Protein 6F9S (pdb70)

B-factor: mean 71.47, std 22.28, range [30.73, 148.23]

Secondary structure (DSSP, 8-state):
-EE-SSEEEEEEE--GGGHHHHHHHHHHHS--SEEEEE-SSHHHHHHHHHHHHHTT---EEE-SSS-HHHHHHHHHHHHHTSSSEEEE-S--SSPP--TTEEEEEESS--SSHHHHHHHH-EESS-PPPEEEEEEE-GGGHHHHHHHHHHTT---EEPPSS--GGG-/-------SS---HHHHHHHHHHHHHHHH--HHHHHHHHHHHH-

Structure (mmCIF, N/CA/C/O backbone):
data_6F9S
#
_entry.id   6F9S
#
_cell.length_a   92.148
_cell.length_b   92.148
_cell.length_c   149.896
_cell.angle_alpha   90.00
_cell.angle_beta   90.00
_cell.angle_gamma   120.00
#
_symmetry.space_group_name_H-M   'P 61 2 2'
#
loop_
_entity.id
_entity.type
_entity.pdbx_description
1 polymer 'Probable ATP-dependent RNA helicase DDX6'
2 polymer 'Cytokinesis, Apoptosis, RNA-associated'
3 non-polymer 'SULFATE ION'
4 water water
#
loop_
_atom_site.group_PDB
_atom_site.id
_atom_site.type_symbol
_atom_site.label_atom_id
_atom_site.label_alt_id
_atom_site.label_comp_id
_atom_site.label_asym_id
_atom_site.label_entity_id
_atom_site.label_seq_id
_atom_site.pdbx_PDB_ins_code
_atom_site.Cartn_x
_atom_site.Cartn_y
_atom_site.Cartn_z
_atom_site.occupancy
_atom_site.B_iso_or_equiv
_atom_site.auth_seq_id
_atom_site.auth_comp_id
_atom_site.auth_asym_id
_atom_site.auth_atom_id
_atom_site.pdbx_PDB_model_num
ATOM 1 N N . GLU A 1 6 ? -39.305 15.815 26.277 1.00 110.37 303 GLU A N 1
ATOM 2 C CA . GLU A 1 6 ? -38.980 16.539 25.053 1.00 93.87 303 GLU A CA 1
ATOM 3 C C . GLU A 1 6 ? -37.610 16.137 24.512 1.00 103.01 303 GLU A C 1
ATOM 4 O O . GLU A 1 6 ? -37.135 15.031 24.768 1.00 101.02 303 GLU A O 1
ATOM 10 N N . LEU A 1 7 ? -36.978 17.043 23.769 1.00 105.68 304 LEU A N 1
ATOM 11 C CA . LEU A 1 7 ? -35.726 16.763 23.083 1.00 82.41 304 LEU A CA 1
ATOM 12 C C . LEU A 1 7 ? -34.617 17.678 23.586 1.00 77.44 304 LEU A C 1
ATOM 13 O O . LEU A 1 7 ? -34.859 18.828 23.964 1.00 89.79 304 LEU A O 1
ATOM 18 N N . THR A 1 8 ? -33.392 17.150 23.589 1.00 78.31 305 THR A N 1
ATOM 19 C CA . THR A 1 8 ? -32.201 17.912 23.940 1.00 83.07 305 THR A CA 1
ATOM 20 C C . THR A 1 8 ? -31.088 17.585 22.953 1.00 73.75 305 THR A C 1
ATOM 21 O O . THR A 1 8 ? -31.168 16.621 22.188 1.00 76.00 305 THR A O 1
ATOM 25 N N . LEU A 1 9 ? -30.032 18.395 22.991 1.00 67.94 306 LEU A N 1
ATOM 26 C CA . LEU A 1 9 ? -28.863 18.231 22.133 1.00 60.01 306 LEU A CA 1
ATOM 27 C C . LEU A 1 9 ? -27.622 17.869 22.947 1.00 71.08 306 LEU A C 1
ATOM 28 O O . LEU A 1 9 ? -26.528 18.379 22.698 1.00 64.95 306 LEU A O 1
ATOM 33 N N . LYS A 1 10 ? -27.778 16.969 23.923 1.00 71.07 307 LYS A N 1
ATOM 34 C CA . LYS A 1 10 ? -26.731 16.695 24.904 1.00 68.87 307 LYS A CA 1
ATOM 35 C C . LYS A 1 10 ? -25.458 16.131 24.278 1.00 71.76 307 LYS A C 1
ATOM 36 O O . LYS A 1 10 ? -24.410 16.783 24.309 1.00 78.86 307 LYS A O 1
ATOM 42 N N . GLY A 1 11 ? -25.524 14.926 23.721 1.00 59.81 308 GLY A N 1
ATOM 43 C CA . GLY A 1 11 ? -24.323 14.330 23.170 1.00 72.09 308 GLY A CA 1
ATOM 44 C C . GLY A 1 11 ? -23.972 14.731 21.756 1.00 68.86 308 GLY A C 1
ATOM 45 O O . GLY A 1 11 ? -22.978 14.238 21.215 1.00 59.89 308 GLY A O 1
ATOM 46 N N . VAL A 1 12 ? -24.743 15.622 21.142 1.00 69.03 309 VAL A N 1
ATOM 47 C CA . VAL A 1 12 ? -24.596 15.935 19.724 1.00 58.38 309 VAL A CA 1
ATOM 48 C C . VAL A 1 12 ? -23.624 17.099 19.569 1.00 55.74 309 VAL A C 1
ATOM 49 O O . VAL A 1 12 ? -23.926 18.231 19.957 1.00 61.96 309 VAL A O 1
ATOM 53 N N . THR A 1 13 ? -22.464 16.826 18.980 1.00 53.58 310 THR A N 1
ATOM 54 C CA . THR A 1 13 ? -21.540 17.882 18.591 1.00 53.50 310 THR A CA 1
ATOM 55 C C . THR A 1 13 ? -21.933 18.418 17.219 1.00 52.18 310 THR A C 1
ATOM 56 O O . THR A 1 13 ? -22.057 17.652 16.258 1.00 55.40 310 THR A O 1
ATOM 60 N N . GLN A 1 14 ? -22.123 19.732 17.125 1.00 55.11 311 GLN A N 1
ATOM 61 C CA . GLN A 1 14 ? -22.704 20.358 15.945 1.00 53.87 311 GLN A CA 1
ATOM 62 C C . GLN A 1 14 ? -21.676 21.240 15.252 1.00 54.21 311 GLN A C 1
ATOM 63 O O . GLN A 1 14 ? -21.004 22.048 15.901 1.00 63.80 311 GLN A O 1
ATOM 69 N N . TYR A 1 15 ? -21.565 21.086 13.934 1.00 54.64 312 TYR A N 1
ATOM 70 C CA . TYR A 1 15 ? -20.672 21.889 13.113 1.00 54.18 312 TYR A CA 1
ATOM 71 C C . TYR A 1 15 ? -21.441 22.446 11.923 1.00 53.48 312 TYR A C 1
ATOM 72 O O . TYR A 1 15 ? -22.546 22.000 11.601 1.00 49.56 312 TYR A O 1
ATOM 81 N N . TYR A 1 16 ? -20.844 23.437 11.265 1.00 49.19 313 TYR A N 1
ATOM 82 C CA . TYR A 1 16 ? -21.410 24.004 10.050 1.00 51.27 313 TYR A CA 1
ATOM 83 C C . TYR A 1 16 ? -20.300 24.216 9.031 1.00 53.71 313 TYR A C 1
ATOM 84 O O . TYR A 1 16 ? -19.167 24.546 9.394 1.00 55.28 313 TYR A O 1
ATOM 93 N N . ALA A 1 17 ? -20.635 24.024 7.758 1.00 51.27 314 ALA A N 1
ATOM 94 C CA . ALA A 1 17 ? -19.721 24.261 6.649 1.00 51.90 314 ALA A CA 1
ATOM 95 C C . ALA A 1 17 ? -20.375 25.227 5.673 1.00 51.86 314 ALA A C 1
ATOM 96 O O . ALA A 1 17 ? -21.489 24.977 5.201 1.00 51.49 314 ALA A O 1
ATOM 98 N N . TYR A 1 18 ? -19.688 26.328 5.379 1.00 56.69 315 TYR A N 1
ATOM 99 C CA . TYR A 1 18 ? -20.216 27.325 4.457 1.00 52.96 315 TYR A CA 1
ATOM 100 C C . TYR A 1 18 ? -20.030 26.838 3.025 1.00 56.01 315 TYR A C 1
ATOM 101 O O . TYR A 1 18 ? -18.902 26.582 2.590 1.00 52.36 315 TYR A O 1
ATOM 110 N N . VAL A 1 19 ? -21.141 26.704 2.297 1.00 48.34 316 VAL A N 1
ATOM 111 C CA . VAL A 1 19 ? -21.139 26.149 0.951 1.00 48.75 316 VAL A CA 1
ATOM 112 C C . VAL A 1 19 ? -22.068 26.960 0.062 1.00 57.90 316 VAL A C 1
ATOM 113 O O . VAL A 1 19 ? -22.919 27.719 0.531 1.00 55.94 316 VAL A O 1
ATOM 117 N N . THR A 1 20 ? -21.884 26.787 -1.240 1.00 54.33 317 THR A N 1
ATOM 118 C CA . THR A 1 20 ? -22.866 27.158 -2.242 1.00 51.15 317 THR A CA 1
ATOM 119 C C . THR A 1 20 ? -23.599 25.900 -2.694 1.00 51.30 317 THR A C 1
ATOM 120 O O . THR A 1 20 ? -23.179 24.774 -2.414 1.00 57.09 317 THR A O 1
ATOM 124 N N . GLU A 1 21 ? -24.714 26.099 -3.397 1.00 55.59 318 GLU A N 1
ATOM 125 C CA . GLU A 1 21 ? -25.488 24.950 -3.853 1.00 57.96 318 GLU A CA 1
ATOM 126 C C . GLU A 1 21 ? -24.676 24.062 -4.785 1.00 64.90 318 GLU A C 1
ATOM 127 O O . GLU A 1 21 ? -24.859 22.840 -4.790 1.00 66.32 318 GLU A O 1
ATOM 133 N N . ARG A 1 22 ? -23.767 24.650 -5.564 1.00 62.85 319 ARG A N 1
ATOM 134 C CA . ARG A 1 22 ? -22.943 23.852 -6.463 1.00 57.90 319 ARG A CA 1
ATOM 135 C C . ARG A 1 22 ? -21.945 22.999 -5.694 1.00 62.50 319 ARG A C 1
ATOM 136 O O . ARG A 1 22 ? -21.552 21.928 -6.170 1.00 71.17 319 ARG A O 1
ATOM 144 N N . GLN A 1 23 ? -21.539 23.443 -4.507 1.00 54.89 320 GLN A N 1
ATOM 145 C CA . GLN A 1 23 ? -20.518 22.768 -3.719 1.00 57.07 320 GLN A CA 1
ATOM 146 C C . GLN A 1 23 ? -21.081 21.735 -2.754 1.00 51.47 320 GLN A C 1
ATOM 147 O O . GLN A 1 23 ? -20.299 21.065 -2.070 1.00 48.70 320 GLN A O 1
ATOM 153 N N . LYS A 1 24 ? -22.404 21.582 -2.681 1.00 54.44 321 LYS A N 1
ATOM 154 C CA . LYS A 1 24 ? -22.992 20.743 -1.642 1.00 47.83 321 LYS A CA 1
ATOM 155 C C . LYS A 1 24 ? -22.657 19.270 -1.849 1.00 49.88 321 LYS A C 1
ATOM 156 O O . LYS A 1 24 ? -22.331 18.561 -0.890 1.00 44.76 321 LYS A O 1
ATOM 162 N N . VAL A 1 25 ? -22.744 18.782 -3.089 1.00 56.34 322 VAL A N 1
ATOM 163 C CA . VAL A 1 25 ? -22.434 17.376 -3.347 1.00 43.09 322 VAL A CA 1
ATOM 164 C C . VAL A 1 25 ? -20.951 17.111 -3.115 1.00 48.69 322 VAL A C 1
ATOM 165 O O . VAL A 1 25 ? -20.563 16.065 -2.580 1.00 45.83 322 VAL A O 1
ATOM 169 N N . HIS A 1 26 ? -20.107 18.060 -3.520 1.00 52.53 323 HIS A N 1
ATOM 170 C CA . HIS A 1 26 ? -18.672 17.957 -3.273 1.00 45.76 323 HIS A CA 1
ATOM 171 C C . HIS A 1 26 ? -18.381 17.900 -1.779 1.00 55.77 323 HIS A C 1
ATOM 172 O O . HIS A 1 26 ? -17.587 17.068 -1.312 1.00 48.94 323 HIS A O 1
ATOM 179 N N . CYS A 1 27 ? -19.027 18.776 -1.008 1.00 53.70 324 CYS A N 1
ATOM 180 C CA . CYS A 1 27 ? -18.831 18.792 0.436 1.00 54.15 324 CYS A CA 1
ATOM 181 C C . CYS A 1 27 ? -19.303 17.490 1.068 1.00 54.43 324 CYS A C 1
ATOM 182 O O . CYS A 1 27 ? -18.653 16.959 1.974 1.00 46.81 324 CYS A O 1
ATOM 185 N N . LEU A 1 28 ? -20.435 16.960 0.599 1.00 52.38 325 LEU A N 1
ATOM 186 C CA . LEU A 1 28 ? -20.954 15.718 1.158 1.00 45.55 325 LEU A CA 1
ATOM 187 C C . LEU A 1 28 ? -20.027 14.548 0.857 1.00 49.85 325 LEU A C 1
ATOM 188 O O . LEU A 1 28 ? -19.807 13.688 1.718 1.00 56.35 325 LEU A O 1
ATOM 193 N N . ASN A 1 29 ? -19.477 14.493 -0.358 1.00 51.04 326 ASN A N 1
ATOM 194 C CA . ASN A 1 29 ? -18.530 13.429 -0.674 1.00 48.21 326 ASN A CA 1
ATOM 195 C C . ASN A 1 29 ? -17.263 13.559 0.162 1.00 50.64 326 ASN A C 1
ATOM 196 O O . ASN A 1 29 ? -16.707 12.551 0.617 1.00 53.07 326 ASN A O 1
ATOM 201 N N . THR A 1 30 ? -16.791 14.792 0.378 1.00 54.79 327 THR A N 1
ATOM 202 C CA . THR A 1 30 ? -15.622 14.986 1.231 1.00 53.40 327 THR A CA 1
ATOM 203 C C . THR A 1 30 ? -15.908 14.535 2.658 1.00 55.43 327 THR A C 1
ATOM 204 O O . THR A 1 30 ? -15.048 13.931 3.310 1.00 60.27 327 THR A O 1
ATOM 208 N N . LEU A 1 31 ? -17.112 14.820 3.156 1.00 53.51 328 LEU A N 1
ATOM 209 C CA . LEU A 1 31 ? -17.500 14.353 4.483 1.00 48.72 328 LEU A CA 1
ATOM 210 C C . LEU A 1 31 ? -17.510 12.832 4.541 1.00 49.93 328 LEU A C 1
ATOM 211 O O . LEU A 1 31 ? -16.980 12.230 5.481 1.00 52.67 328 LEU A O 1
ATOM 216 N N . PHE A 1 32 ? -18.116 12.194 3.537 1.00 50.79 329 PHE A N 1
ATOM 217 C CA . PHE A 1 32 ? -18.150 10.735 3.486 1.00 49.72 329 PHE A CA 1
ATOM 218 C C . PHE A 1 32 ? -16.750 10.144 3.500 1.00 51.22 329 PHE A C 1
ATOM 219 O O . PHE A 1 32 ? -16.490 9.152 4.191 1.00 54.13 329 PHE A O 1
ATOM 227 N N . SER A 1 33 ? -15.832 10.740 2.740 1.00 54.54 330 SER A N 1
ATOM 228 C CA . SER A 1 33 ? -14.480 10.198 2.669 1.00 59.35 330 SER A CA 1
ATOM 229 C C . SER A 1 33 ? -13.727 10.403 3.980 1.00 64.77 330 SER A C 1
ATOM 230 O O . SER A 1 33 ? -13.106 9.468 4.498 1.00 72.86 330 SER A O 1
ATOM 233 N N . ARG A 1 34 ? -13.775 11.619 4.538 1.00 72.49 331 ARG A N 1
ATOM 234 C CA . ARG A 1 34 ? -12.939 11.945 5.693 1.00 69.54 331 ARG A CA 1
ATOM 235 C C . ARG A 1 34 ? -13.528 11.432 7.004 1.00 74.07 331 ARG A C 1
ATOM 236 O O . ARG A 1 34 ? -12.784 10.981 7.882 1.00 77.43 331 ARG A O 1
ATOM 244 N N . LEU A 1 35 ? -14.845 11.519 7.168 1.00 69.01 332 LEU A N 1
ATOM 245 C CA . LEU A 1 35 ? -15.489 11.155 8.424 1.00 60.96 332 LEU A CA 1
ATOM 246 C C . LEU A 1 35 ? -15.551 9.645 8.600 1.00 52.75 332 LEU A C 1
ATOM 247 O O . LEU A 1 35 ? -15.586 8.883 7.631 1.00 71.72 332 LEU A O 1
ATOM 252 N N . GLN A 1 36 ? -15.585 9.219 9.861 1.00 51.07 333 GLN A N 1
ATOM 253 C CA . GLN A 1 36 ? -15.780 7.813 10.214 1.00 51.58 333 GLN A CA 1
ATOM 254 C C . GLN A 1 36 ? -17.252 7.629 10.565 1.00 51.83 333 GLN A C 1
ATOM 255 O O . GLN A 1 36 ? -17.651 7.725 11.726 1.00 59.88 333 GLN A O 1
ATOM 261 N N . ILE A 1 37 ? -18.062 7.353 9.545 1.00 54.26 334 ILE A N 1
ATOM 262 C CA . ILE A 1 37 ? -19.510 7.228 9.685 1.00 52.99 334 ILE A CA 1
ATOM 263 C C . ILE A 1 37 ? -19.876 5.759 9.823 1.00 61.30 334 ILE A C 1
ATOM 264 O O . ILE A 1 37 ? -19.514 4.936 8.971 1.00 62.43 334 ILE A O 1
ATOM 269 N N . ASN A 1 38 ? -20.600 5.426 10.892 1.00 60.40 335 ASN A N 1
ATOM 270 C CA . ASN A 1 38 ? -21.244 4.116 10.979 1.00 60.70 335 ASN A CA 1
ATOM 271 C C . ASN A 1 38 ? -22.507 4.115 10.117 1.00 58.36 335 ASN A C 1
ATOM 272 O O . ASN A 1 38 ? -22.563 3.470 9.067 1.00 66.89 335 ASN A O 1
ATOM 277 N N . GLN A 1 39 ? -23.523 4.853 10.554 1.00 59.79 336 GLN A N 1
ATOM 278 C CA . GLN A 1 39 ? -24.691 5.148 9.741 1.00 53.23 336 GLN A CA 1
ATOM 279 C C . GLN A 1 39 ? -24.941 6.649 9.762 1.00 50.23 336 GLN A C 1
ATOM 280 O O . GLN A 1 39 ? -24.508 7.358 10.673 1.00 55.87 336 GLN A O 1
ATOM 286 N N . SER A 1 40 ? -25.652 7.131 8.746 1.00 46.23 337 SER A N 1
ATOM 287 C CA . SER A 1 40 ? -25.893 8.558 8.612 1.00 50.62 337 SER A CA 1
ATOM 288 C C . SER A 1 40 ? -27.292 8.814 8.078 1.00 44.06 337 SER A C 1
ATOM 289 O O . SER A 1 40 ? -27.806 8.051 7.255 1.00 46.60 337 SER A O 1
ATOM 292 N N . ILE A 1 41 ? -27.898 9.899 8.552 1.00 41.43 338 ILE A N 1
ATOM 293 C CA . ILE A 1 41 ? -29.181 10.382 8.061 1.00 48.58 338 ILE A CA 1
ATOM 294 C C . ILE A 1 41 ? -28.974 11.790 7.522 1.00 46.73 338 ILE A C 1
ATOM 295 O O . ILE A 1 41 ? -28.475 12.668 8.236 1.00 44.52 338 ILE A O 1
ATOM 300 N N . ILE A 1 42 ? -29.353 11.998 6.265 1.00 41.28 339 ILE A N 1
ATOM 301 C CA . ILE A 1 42 ? -29.168 13.265 5.568 1.00 40.83 339 ILE A CA 1
ATOM 302 C C . ILE A 1 42 ? -30.543 13.851 5.272 1.00 53.48 339 ILE A C 1
ATOM 303 O O . ILE A 1 42 ? -31.367 13.218 4.597 1.00 52.13 339 ILE A O 1
ATOM 308 N N . PHE A 1 43 ? -30.783 15.061 5.768 1.00 49.84 340 PHE A N 1
ATOM 309 C CA . PHE A 1 43 ? -32.058 15.745 5.600 1.00 50.29 340 PHE A CA 1
ATOM 310 C C . PHE A 1 43 ? -32.001 16.723 4.435 1.00 51.76 340 PHE A C 1
ATOM 311 O O . PHE A 1 43 ? -31.014 17.444 4.259 1.00 40.65 340 PHE A O 1
ATOM 319 N N . CYS A 1 44 ? -33.073 16.741 3.645 1.00 45.61 341 CYS A N 1
ATOM 320 C CA . CYS A 1 44 ? -33.270 17.697 2.566 1.00 49.05 341 CYS A CA 1
ATOM 321 C C . CYS A 1 44 ? -34.615 18.383 2.756 1.00 59.10 341 CYS A C 1
ATOM 322 O O . CYS A 1 44 ? -35.465 17.933 3.529 1.00 72.03 341 CYS A O 1
ATOM 325 N N . ASN A 1 45 ? -34.814 19.480 2.027 1.00 60.04 342 ASN A N 1
ATOM 326 C CA . ASN A 1 45 ? -36.003 20.304 2.187 1.00 59.59 342 ASN A CA 1
ATOM 327 C C . ASN A 1 45 ? -37.128 19.947 1.222 1.00 62.97 342 ASN A C 1
ATOM 328 O O . ASN A 1 45 ? -38.187 20.580 1.273 1.00 66.65 342 ASN A O 1
ATOM 333 N N . SER A 1 46 ? -36.938 18.950 0.360 1.00 65.09 343 SER A N 1
ATOM 334 C CA . SER A 1 46 ? -38.001 18.511 -0.534 1.00 64.14 343 SER A CA 1
ATOM 335 C C . SER A 1 46 ? -37.756 17.066 -0.944 1.00 62.28 343 SER A C 1
ATOM 336 O O . SER A 1 46 ? -36.638 16.553 -0.854 1.00 67.31 343 SER A O 1
ATOM 339 N N . SER A 1 47 ? -38.828 16.415 -1.402 1.00 69.55 344 SER A N 1
ATOM 340 C CA . SER A 1 47 ? -38.726 15.034 -1.863 1.00 70.42 344 SER A CA 1
ATOM 341 C C . SER A 1 47 ? -37.936 14.937 -3.163 1.00 62.17 344 SER A C 1
ATOM 342 O O 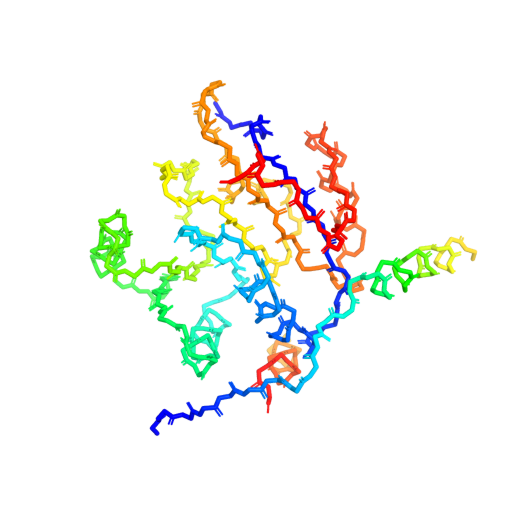. SER A 1 47 ? -37.139 14.006 -3.345 1.00 63.65 344 SER A O 1
ATOM 345 N N . GLN A 1 48 ? -38.161 15.879 -4.083 1.00 62.05 345 GLN A N 1
ATOM 346 C CA . GLN A 1 48 ? -37.383 15.939 -5.317 1.00 67.75 345 GLN A CA 1
ATOM 347 C C . GLN A 1 48 ? -35.890 15.943 -5.017 1.00 62.57 345 GLN A C 1
ATOM 348 O O . GLN A 1 48 ? -35.124 15.142 -5.571 1.00 66.91 345 GLN A O 1
ATOM 354 N N . ARG A 1 49 ? -35.461 16.840 -4.127 1.00 55.70 346 ARG A N 1
ATOM 355 C CA . ARG A 1 49 ? -34.050 16.907 -3.776 1.00 56.97 346 ARG A CA 1
ATOM 356 C C . ARG A 1 49 ? -33.591 15.651 -3.054 1.00 55.62 346 ARG A C 1
ATOM 357 O O . ARG A 1 49 ? -32.436 15.248 -3.206 1.00 57.26 346 ARG A O 1
ATOM 36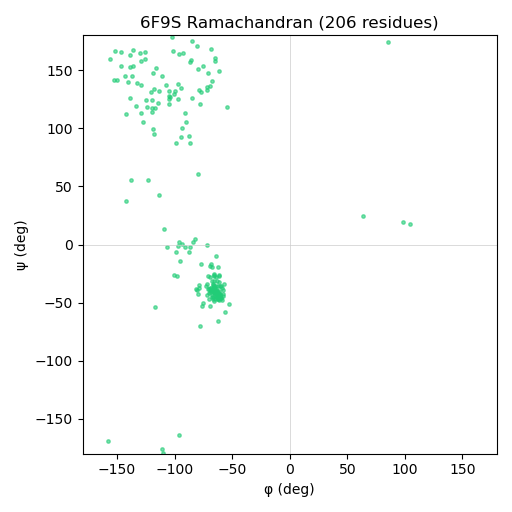5 N N . VAL A 1 50 ? -34.476 15.008 -2.291 1.00 51.80 347 VAL A N 1
ATOM 366 C CA . VAL A 1 50 ? -34.111 13.753 -1.635 1.00 54.00 347 VAL A CA 1
ATOM 367 C C . VAL A 1 50 ? -33.764 12.693 -2.673 1.00 58.96 347 VAL A C 1
ATOM 368 O O . VAL A 1 50 ? -32.730 12.019 -2.578 1.00 58.50 347 VAL A O 1
ATOM 372 N N . GLU A 1 51 ? -34.613 12.541 -3.693 1.00 58.91 348 GLU A N 1
ATOM 373 C CA . GLU A 1 51 ? -34.345 11.543 -4.726 1.00 51.93 348 GLU A CA 1
ATOM 374 C C . GLU A 1 51 ? -33.097 11.891 -5.533 1.00 58.76 348 GLU A C 1
ATOM 375 O O . GLU A 1 51 ? -32.278 11.009 -5.837 1.00 52.95 348 GLU A O 1
ATOM 381 N N . LEU A 1 52 ? -32.926 13.171 -5.880 1.00 52.92 349 LEU A N 1
ATOM 382 C CA . LEU A 1 52 ? -31.744 13.573 -6.640 1.00 54.37 349 LEU A CA 1
ATOM 383 C C . LEU A 1 52 ? -30.467 13.349 -5.837 1.00 52.56 349 LEU A C 1
ATOM 384 O O . LEU A 1 52 ? -29.437 12.929 -6.385 1.00 51.60 349 LEU A O 1
ATOM 389 N N . LEU A 1 53 ? -30.517 13.606 -4.529 1.00 58.74 350 LEU A N 1
ATOM 390 C CA . LEU A 1 53 ? -29.345 13.394 -3.690 1.00 52.10 350 LEU A CA 1
ATOM 391 C C . LEU A 1 53 ? -29.067 11.911 -3.496 1.00 51.59 350 LEU A C 1
ATOM 392 O O . LEU A 1 53 ? -27.907 11.504 -3.389 1.00 50.72 350 LEU A O 1
ATOM 397 N N . ALA A 1 54 ? -30.115 11.085 -3.440 1.00 43.19 351 ALA A N 1
ATOM 398 C CA . ALA A 1 54 ? -29.894 9.643 -3.399 1.00 44.43 351 ALA A CA 1
ATOM 399 C C . ALA A 1 54 ? -29.176 9.170 -4.656 1.00 51.28 351 ALA A C 1
ATOM 400 O O . ALA A 1 54 ? -28.234 8.366 -4.584 1.00 48.74 351 ALA A O 1
ATOM 402 N N . LYS A 1 55 ? -29.604 9.671 -5.819 1.00 50.19 352 LYS A N 1
ATOM 403 C CA . LYS A 1 55 ? -28.908 9.353 -7.063 1.00 45.94 352 LYS A CA 1
ATOM 404 C C . LYS A 1 55 ? -27.446 9.787 -7.002 1.00 49.41 352 LYS A C 1
ATOM 405 O O . LYS A 1 55 ? -26.545 9.016 -7.352 1.00 52.28 352 LYS A O 1
ATOM 411 N N . LYS A 1 56 ? -27.193 11.023 -6.562 1.00 49.72 353 LYS A N 1
ATOM 412 C CA . LYS A 1 56 ? -25.818 11.517 -6.488 1.00 47.54 353 LYS A CA 1
ATOM 413 C C . LYS A 1 56 ? -24.969 10.678 -5.537 1.00 48.73 353 LYS A C 1
ATOM 414 O O . LYS A 1 56 ? -23.808 10.373 -5.833 1.00 50.59 353 LYS A O 1
ATOM 420 N N . ILE A 1 57 ? -25.532 10.304 -4.387 1.00 52.62 354 ILE A N 1
ATOM 421 C CA . ILE A 1 57 ? -24.802 9.500 -3.412 1.00 49.12 354 ILE A CA 1
ATOM 422 C C . ILE A 1 57 ? -24.443 8.144 -4.005 1.00 47.00 354 ILE A C 1
ATOM 423 O O . ILE A 1 57 ? -23.317 7.656 -3.847 1.00 48.57 354 ILE A O 1
ATOM 428 N N . SER A 1 58 ? -25.394 7.517 -4.706 1.00 53.04 355 SER A N 1
ATOM 429 C CA . SER A 1 58 ? -25.104 6.224 -5.318 1.00 53.09 355 SER A CA 1
ATOM 430 C C . SER A 1 58 ? -24.068 6.359 -6.428 1.00 42.73 355 SER A C 1
ATOM 431 O O . SER A 1 58 ? -23.242 5.460 -6.627 1.00 49.68 355 SER A O 1
ATOM 434 N N . GLN A 1 59 ? -24.092 7.475 -7.161 1.00 39.75 356 GLN A N 1
ATOM 435 C CA . GLN A 1 59 ? -23.090 7.691 -8.201 1.00 48.90 356 GLN A CA 1
ATOM 436 C C . GLN A 1 59 ? -21.691 7.778 -7.607 1.00 45.90 356 GLN A C 1
ATOM 437 O O . GLN A 1 59 ? -20.744 7.186 -8.138 1.00 51.72 356 GLN A O 1
ATOM 443 N N . LEU A 1 60 ? -21.547 8.501 -6.494 1.00 47.56 357 LEU A N 1
ATOM 444 C CA . LEU A 1 60 ? -20.255 8.665 -5.839 1.00 43.98 357 LEU A CA 1
ATOM 445 C C . LEU A 1 60 ? -19.684 7.358 -5.306 1.00 44.30 357 LEU A C 1
ATOM 446 O O . LEU A 1 60 ? -18.521 7.341 -4.889 1.00 54.95 357 LEU A O 1
ATOM 451 N N . GLY A 1 61 ? -20.462 6.282 -5.298 1.00 44.70 358 GLY A N 1
ATOM 452 C CA . GLY A 1 61 ? -19.998 4.996 -4.824 1.00 40.73 358 GLY A CA 1
ATOM 453 C C . GLY A 1 61 ? -20.507 4.582 -3.464 1.00 44.55 358 GLY A C 1
ATOM 454 O O . GLY A 1 61 ? -19.913 3.687 -2.850 1.00 55.77 358 GLY A O 1
ATOM 455 N N . TYR A 1 62 ? -21.573 5.205 -2.971 1.00 46.11 359 TYR A N 1
ATOM 456 C CA . TYR A 1 62 ? -22.120 4.928 -1.653 1.00 47.12 359 TYR A CA 1
ATOM 457 C C . TYR A 1 62 ? -23.562 4.474 -1.804 1.00 49.81 359 TYR A C 1
ATOM 458 O O . TYR A 1 62 ? -24.346 5.120 -2.505 1.00 54.45 359 TYR A O 1
ATOM 467 N N . SER A 1 63 ? -23.908 3.371 -1.149 1.00 49.66 360 SER A N 1
ATOM 468 C CA . SER A 1 63 ? -25.290 2.922 -1.127 1.00 48.54 360 SER A CA 1
ATOM 469 C C . SER A 1 63 ? -26.166 3.930 -0.390 1.00 53.81 360 SER A C 1
ATOM 470 O O . SER A 1 63 ? -25.691 4.750 0.402 1.00 49.70 360 SER A O 1
ATOM 473 N N . CYS A 1 64 ? -27.471 3.852 -0.643 1.00 63.45 361 CYS A N 1
ATOM 474 C CA . CYS A 1 64 ? -28.365 4.902 -0.187 1.00 57.93 361 CYS A CA 1
ATOM 475 C C . CYS A 1 64 ? -29.765 4.352 0.045 1.00 55.91 361 CYS A C 1
ATOM 476 O O . CYS A 1 64 ? -30.247 3.495 -0.700 1.00 59.26 361 CYS A O 1
ATOM 479 N N . PHE A 1 65 ? -30.399 4.843 1.105 1.00 52.35 362 PHE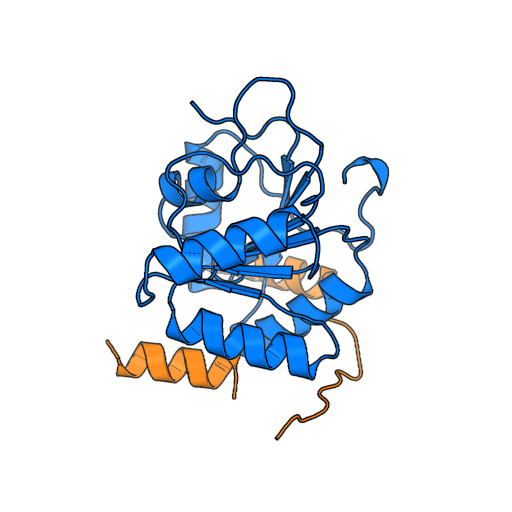 A N 1
ATOM 480 C CA . PHE A 1 65 ? -31.827 4.700 1.334 1.00 56.99 362 PHE A CA 1
ATOM 481 C C . PHE A 1 65 ? -32.449 6.088 1.306 1.00 59.78 362 PHE A C 1
ATOM 482 O O . PHE A 1 65 ? -31.789 7.079 1.634 1.00 64.30 362 PHE A O 1
ATOM 490 N N . TYR A 1 66 ? -33.719 6.167 0.917 1.00 58.18 363 TYR A N 1
ATOM 491 C CA . TYR A 1 66 ? -34.390 7.458 0.935 1.00 52.88 363 TYR A CA 1
ATOM 492 C C . TYR A 1 66 ? -35.880 7.278 1.188 1.00 59.42 363 TYR A C 1
ATOM 493 O O . TYR A 1 66 ? -36.502 6.330 0.700 1.00 68.22 363 TYR A O 1
ATOM 502 N N . ILE A 1 67 ? -36.440 8.199 1.976 1.00 61.12 364 ILE A N 1
ATOM 503 C CA . ILE A 1 67 ? -37.873 8.260 2.240 1.00 59.75 364 ILE A CA 1
ATOM 504 C C . ILE A 1 67 ? -38.300 9.720 2.217 1.00 63.38 364 ILE A C 1
ATOM 505 O O . ILE A 1 67 ? -37.508 10.625 2.498 1.00 68.00 364 ILE A O 1
ATOM 510 N N . HIS A 1 68 ? -39.562 9.949 1.873 1.00 62.21 365 HIS A N 1
ATOM 511 C CA . HIS A 1 68 ? -40.124 11.292 1.893 1.00 60.49 365 HIS A CA 1
ATOM 512 C C . HIS A 1 68 ? -41.640 11.176 2.003 1.00 70.55 365 HIS A C 1
ATOM 513 O O . HIS A 1 68 ? -42.181 10.097 2.262 1.00 74.40 365 HIS A O 1
ATOM 520 N N . ALA A 1 69 ? -42.328 12.302 1.805 1.00 73.36 366 ALA A N 1
ATOM 521 C CA . ALA A 1 69 ? -43.760 12.361 2.070 1.00 71.28 366 ALA A CA 1
ATOM 522 C C . ALA A 1 69 ? -44.580 11.740 0.945 1.00 78.63 366 ALA A C 1
ATOM 523 O O . ALA A 1 69 ? -45.621 11.127 1.202 1.00 86.36 366 ALA A O 1
ATOM 525 N N . LYS A 1 70 ? -44.135 11.890 -0.304 1.00 74.96 367 LYS A N 1
ATOM 526 C CA . LYS A 1 70 ? -44.854 11.346 -1.456 1.00 79.07 367 LYS A CA 1
ATOM 527 C C . LYS A 1 70 ? -44.578 9.846 -1.600 1.00 85.93 367 LYS A C 1
ATOM 528 O O . LYS A 1 70 ? -44.046 9.364 -2.599 1.00 84.66 367 LYS A O 1
ATOM 534 N N . MET A 1 71 ? -44.961 9.106 -0.561 1.00 75.60 368 MET A N 1
ATOM 535 C CA . MET A 1 71 ? -44.709 7.676 -0.487 1.00 76.55 368 MET A CA 1
ATOM 536 C C . MET A 1 71 ? -45.847 6.994 0.252 1.00 87.05 368 MET A C 1
ATOM 537 O O . MET A 1 71 ? -46.513 7.601 1.096 1.00 98.43 368 MET A O 1
ATOM 542 N N . ARG A 1 72 ? -46.053 5.720 -0.063 1.00 84.19 369 ARG A N 1
ATOM 543 C CA . ARG A 1 72 ? -46.983 4.914 0.711 1.00 93.79 369 ARG A CA 1
ATOM 544 C C . ARG A 1 72 ? -46.375 4.625 2.077 1.00 91.46 369 ARG A C 1
ATOM 545 O O . ARG A 1 72 ? -45.205 4.241 2.176 1.00 99.71 369 ARG A O 1
ATOM 553 N N . GLN A 1 73 ? -47.168 4.822 3.134 1.00 96.71 370 GLN A N 1
ATOM 554 C CA . GLN A 1 73 ? -46.632 4.751 4.492 1.00 96.42 370 GLN A CA 1
ATOM 555 C C . GLN A 1 73 ? -46.059 3.373 4.808 1.00 94.66 370 GLN A C 1
ATOM 556 O O . GLN A 1 73 ? -45.155 3.256 5.643 1.00 85.69 370 GLN A O 1
ATOM 562 N N . GLU A 1 74 ? -46.560 2.325 4.150 1.00 97.43 371 GLU A N 1
ATOM 563 C CA . GLU A 1 74 ? -46.033 0.981 4.378 1.00 98.21 371 GLU A CA 1
ATOM 564 C C . GLU A 1 74 ? -44.644 0.821 3.770 1.00 89.66 371 GLU A C 1
ATOM 565 O O . GLU A 1 74 ? -43.745 0.244 4.398 1.00 90.18 371 GLU A O 1
ATOM 571 N N . HIS A 1 75 ? -44.454 1.315 2.545 1.00 89.78 372 HIS A N 1
ATOM 572 C CA . HIS A 1 75 ? -43.122 1.334 1.951 1.00 75.04 372 HIS A CA 1
ATOM 573 C C . HIS A 1 75 ? -42.154 2.121 2.824 1.00 73.74 372 HIS A C 1
ATOM 574 O O . HIS A 1 75 ? -41.025 1.684 3.076 1.00 74.00 372 HIS A O 1
ATOM 581 N N . ARG A 1 76 ? -42.593 3.285 3.304 1.00 79.40 373 ARG A N 1
ATOM 582 C CA . ARG A 1 76 ? -41.755 4.122 4.155 1.00 71.76 373 ARG A CA 1
ATOM 583 C C . ARG A 1 76 ? -41.373 3.393 5.439 1.00 69.94 373 ARG A C 1
ATOM 584 O O . ARG A 1 76 ? -40.205 3.399 5.849 1.00 66.07 373 ARG A O 1
ATOM 592 N N . ASN A 1 77 ? -42.350 2.751 6.085 1.00 73.80 374 ASN A N 1
ATOM 593 C CA . ASN A 1 77 ? -42.080 2.050 7.336 1.00 72.15 374 ASN A CA 1
ATOM 594 C C . ASN A 1 77 ? -41.139 0.872 7.126 1.00 65.86 374 ASN A C 1
ATOM 595 O O . ASN A 1 77 ? -40.239 0.636 7.941 1.00 61.80 374 ASN A O 1
ATOM 600 N N . ARG A 1 78 ? -41.329 0.114 6.044 1.00 71.91 375 ARG A N 1
ATOM 601 C CA . ARG A 1 78 ? -40.453 -1.030 5.815 1.00 72.50 375 ARG A CA 1
ATOM 602 C C . ARG A 1 78 ? -39.041 -0.580 5.461 1.00 64.23 375 ARG A C 1
ATOM 603 O O . ARG A 1 78 ? -38.062 -1.205 5.887 1.00 61.20 375 ARG A O 1
ATOM 611 N N . VAL A 1 79 ? -38.910 0.506 4.695 1.00 66.55 376 VAL A N 1
ATOM 612 C CA . VAL A 1 79 ? -37.584 1.035 4.391 1.00 61.04 376 VAL A CA 1
ATOM 613 C C . VAL A 1 79 ? -36.901 1.519 5.666 1.00 60.14 376 VAL A C 1
ATOM 614 O O . VAL A 1 79 ? -35.702 1.294 5.867 1.00 59.31 376 VAL A O 1
ATOM 618 N N . PHE A 1 80 ? -37.657 2.171 6.553 1.00 61.96 377 PHE A N 1
ATOM 619 C CA . PHE A 1 80 ? -37.078 2.622 7.815 1.00 61.76 377 PHE A CA 1
ATOM 620 C C . PHE A 1 80 ? -36.654 1.440 8.680 1.00 69.54 377 PHE A C 1
ATOM 621 O O . PHE A 1 80 ? -35.596 1.481 9.320 1.00 68.25 377 PHE A O 1
ATOM 629 N N . HIS A 1 81 ? -37.456 0.370 8.697 1.00 65.87 378 HIS A N 1
ATOM 630 C CA . HIS A 1 81 ? -37.083 -0.834 9.436 1.00 67.16 378 HIS A CA 1
ATOM 631 C C . HIS A 1 81 ? -35.802 -1.444 8.876 1.00 74.70 378 HIS A C 1
ATOM 632 O O . HIS A 1 81 ? -34.908 -1.844 9.632 1.00 66.61 378 HIS A O 1
ATOM 639 N N . ASP A 1 82 ? -35.698 -1.520 7.546 1.00 73.93 379 ASP A N 1
ATOM 640 C CA . ASP A 1 82 ? -34.504 -2.090 6.928 1.00 70.01 379 ASP A CA 1
ATOM 641 C C . ASP A 1 82 ? -33.277 -1.230 7.205 1.00 67.95 379 ASP A C 1
ATOM 642 O O . ASP A 1 82 ? -32.168 -1.753 7.371 1.00 65.18 379 ASP A O 1
ATOM 647 N N . PHE A 1 83 ? -33.455 0.093 7.252 1.00 66.54 380 PHE A N 1
ATOM 648 C CA . PHE A 1 83 ? -32.337 0.976 7.576 1.00 62.61 380 PHE A CA 1
ATOM 649 C C . PHE A 1 83 ? -31.904 0.809 9.026 1.00 55.96 380 PHE A C 1
ATOM 650 O O . PHE A 1 83 ? -30.706 0.848 9.332 1.00 53.42 380 PHE A O 1
ATOM 658 N N . ARG A 1 84 ? -32.866 0.634 9.935 1.00 65.63 381 ARG A N 1
ATOM 659 C CA . ARG A 1 84 ? -32.516 0.404 11.333 1.00 62.79 381 ARG A CA 1
ATOM 660 C C . ARG A 1 84 ? -31.786 -0.922 11.502 1.00 65.54 381 ARG A C 1
ATOM 661 O O . ARG A 1 84 ? -30.844 -1.024 12.297 1.00 67.70 381 ARG A O 1
ATOM 669 N N . ASN A 1 85 ? -32.197 -1.950 10.753 1.00 58.97 382 ASN A N 1
ATOM 670 C CA . ASN A 1 85 ? -31.480 -3.220 10.797 1.00 58.13 382 ASN A CA 1
ATOM 671 C C . ASN A 1 85 ? -30.097 -3.127 10.162 1.00 64.31 382 ASN A C 1
ATOM 672 O O . ASN A 1 85 ? -29.255 -3.996 10.412 1.00 76.25 382 ASN A O 1
ATOM 677 N N . GLY A 1 86 ? -29.845 -2.109 9.349 1.00 67.08 383 GLY A N 1
ATOM 678 C CA . GLY A 1 86 ? -28.514 -1.842 8.850 1.00 52.76 383 GLY A CA 1
ATOM 679 C C . GLY A 1 86 ? -28.192 -2.351 7.464 1.00 57.24 383 GLY A C 1
ATOM 680 O O . GLY A 1 86 ? -27.006 -2.461 7.132 1.00 57.46 383 GLY A O 1
ATOM 681 N N . LEU A 1 87 ? -29.197 -2.654 6.640 1.00 56.07 384 LEU A N 1
ATOM 682 C CA . LEU A 1 87 ? -28.920 -3.150 5.296 1.00 56.97 384 LEU A CA 1
ATOM 683 C C . LEU A 1 87 ? -28.208 -2.119 4.435 1.00 62.25 384 LEU A C 1
ATOM 684 O O . LEU A 1 87 ? -27.475 -2.494 3.513 1.00 62.71 384 LEU A O 1
ATOM 689 N N . CYS A 1 88 ? -28.418 -0.833 4.705 1.00 67.94 385 CYS A N 1
ATOM 690 C CA . CYS A 1 88 ? -27.683 0.241 4.058 1.00 63.74 385 CYS A CA 1
ATOM 691 C C . CYS A 1 88 ? -27.291 1.256 5.122 1.00 65.68 385 CYS A C 1
ATOM 692 O O . CYS A 1 88 ? -27.949 1.383 6.157 1.00 68.56 385 CYS A O 1
ATOM 695 N N . ARG A 1 89 ? -2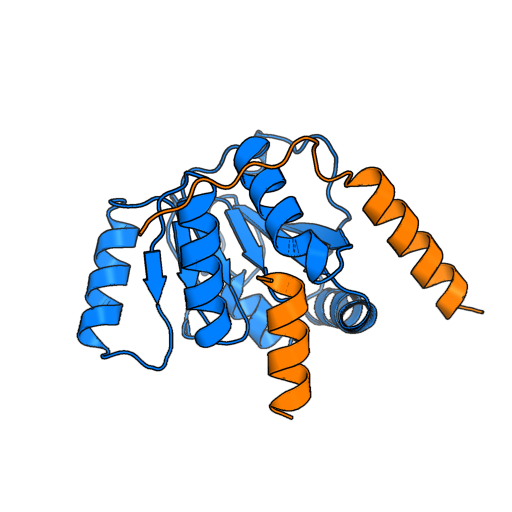6.208 1.986 4.858 1.00 62.12 386 ARG A N 1
ATOM 696 C CA . ARG A 1 89 ? -25.586 2.825 5.874 1.00 56.04 386 ARG A CA 1
ATOM 697 C C . ARG A 1 89 ? -25.970 4.297 5.788 1.00 53.49 386 ARG A C 1
ATOM 698 O O . ARG A 1 89 ? -25.592 5.067 6.676 1.00 52.34 386 ARG A O 1
ATOM 706 N N . ASN A 1 90 ? -26.707 4.709 4.762 1.00 53.25 387 ASN A N 1
ATOM 707 C CA . ASN A 1 90 ? -27.099 6.102 4.605 1.00 47.76 387 ASN A CA 1
ATOM 708 C C . ASN A 1 90 ? -28.583 6.186 4.285 1.00 49.42 387 ASN A C 1
ATOM 709 O O . ASN A 1 90 ? -29.104 5.390 3.498 1.00 51.24 387 ASN A O 1
ATOM 714 N N . LEU A 1 91 ? -29.258 7.159 4.895 1.00 49.99 388 LEU A N 1
ATOM 715 C CA . LEU A 1 91 ? -30.691 7.360 4.708 1.00 48.58 388 LEU A CA 1
ATOM 716 C C . LEU A 1 91 ? -30.964 8.834 4.454 1.00 50.45 388 LEU A C 1
ATOM 717 O O . LEU A 1 91 ? -30.692 9.673 5.316 1.00 53.99 388 LEU A O 1
ATOM 722 N N . VAL A 1 92 ? -31.520 9.143 3.285 1.00 44.62 389 VAL A N 1
ATOM 723 C CA . VAL A 1 92 ? -31.881 10.506 2.908 1.00 46.73 389 VAL A CA 1
ATOM 724 C C . VAL A 1 92 ? -33.378 10.683 3.115 1.00 53.71 389 VAL A C 1
ATOM 725 O O . VAL A 1 92 ? -34.177 9.872 2.634 1.00 50.18 389 VAL A O 1
ATOM 729 N N . CYS A 1 93 ? -33.770 11.743 3.815 1.00 56.02 390 CYS A N 1
ATOM 730 C CA . CYS A 1 93 ? -35.175 11.898 4.160 1.00 54.14 390 CYS A CA 1
ATOM 731 C C . CYS A 1 93 ? -35.535 13.367 4.310 1.00 60.52 390 CYS A C 1
ATOM 732 O O . CYS A 1 93 ? -34.671 14.241 4.407 1.00 56.93 390 CYS A O 1
ATOM 735 N N . THR A 1 94 ? -36.841 13.616 4.342 1.00 55.10 391 THR A N 1
ATOM 736 C CA . THR A 1 94 ? -37.419 14.914 4.636 1.00 52.51 391 THR A CA 1
ATOM 737 C C . THR A 1 94 ? -37.799 14.970 6.116 1.00 60.25 391 THR A C 1
ATOM 738 O O . THR A 1 94 ? -37.357 14.150 6.927 1.00 67.54 391 THR A O 1
ATOM 742 N N . ASP A 1 95 ? -38.638 15.939 6.478 1.00 59.53 392 ASP A N 1
ATOM 743 C CA . ASP A 1 95 ? -39.026 16.152 7.873 1.00 59.65 392 ASP A CA 1
ATOM 744 C C . ASP A 1 95 ? -40.327 15.409 8.146 1.00 72.01 392 ASP A C 1
ATOM 745 O O . ASP A 1 95 ? -41.423 15.933 7.944 1.00 87.37 392 ASP A O 1
ATOM 750 N N . LEU A 1 96 ? -40.203 14.172 8.622 1.00 70.08 393 LEU A N 1
ATOM 751 C CA . LEU A 1 96 ? -41.358 13.358 8.989 1.00 75.72 393 LEU A CA 1
ATOM 752 C C . LEU A 1 96 ? -41.053 12.533 10.231 1.00 82.95 393 LEU A C 1
ATOM 753 O O . LEU A 1 96 ? -41.489 11.384 10.361 1.00 86.55 393 LEU A O 1
ATOM 758 N N . PHE A 1 97 ? -40.304 13.116 11.165 1.00 99.46 394 PHE A N 1
ATOM 759 C CA . PHE A 1 97 ? -39.970 12.483 12.439 1.00 95.34 394 PHE A CA 1
ATOM 760 C C . PHE A 1 97 ? -40.553 13.335 13.560 1.00 101.34 394 PHE A C 1
ATOM 761 O O . PHE A 1 97 ? -39.932 14.311 13.992 1.00 93.98 394 PHE A O 1
ATOM 769 N N . THR A 1 98 ? -41.748 12.966 14.028 1.00 112.42 395 THR A N 1
ATOM 770 C CA . THR A 1 98 ? -42.348 13.678 15.153 1.00 117.84 395 THR A CA 1
ATOM 771 C C . THR A 1 98 ? -41.510 13.511 16.413 1.00 106.59 395 THR A C 1
ATOM 772 O O . THR A 1 98 ? -41.310 14.470 17.169 1.00 92.91 395 THR A O 1
ATOM 776 N N . ARG A 1 99 ? -41.011 12.305 16.653 1.00 111.21 396 ARG A N 1
ATOM 777 C CA . ARG A 1 99 ? -40.145 12.023 17.785 1.00 111.86 396 ARG A CA 1
ATOM 778 C C . ARG A 1 99 ? -38.685 12.083 17.356 1.00 106.63 396 ARG A C 1
ATOM 779 O O . ARG A 1 99 ? -38.357 12.054 16.167 1.00 100.86 396 ARG A O 1
ATOM 787 N N . GLY A 1 100 ? -37.807 12.165 18.350 1.00 101.12 397 GLY A N 1
ATOM 788 C CA . GLY A 1 100 ? -36.388 12.197 18.069 1.00 103.51 397 GLY A CA 1
ATOM 789 C C . GLY A 1 100 ? -35.878 10.856 17.584 1.00 100.61 397 GLY A C 1
ATOM 790 O O . GLY A 1 100 ? -36.368 9.794 17.973 1.00 107.90 397 GLY A O 1
ATOM 791 N N . ILE A 1 101 ? -34.873 10.911 16.709 1.00 96.40 398 ILE A N 1
ATOM 792 C CA . ILE A 1 101 ? -34.276 9.697 16.171 1.00 99.72 398 ILE A CA 1
ATOM 793 C C . ILE A 1 101 ? -33.546 8.959 17.284 1.00 107.02 398 ILE A C 1
ATOM 794 O O . ILE A 1 101 ? -32.903 9.571 18.148 1.00 107.25 398 ILE A O 1
ATOM 799 N N . ASP A 1 102 ? -33.647 7.633 17.272 1.00 129.57 399 ASP A N 1
ATOM 800 C CA . ASP A 1 102 ? -33.179 6.808 18.378 1.00 121.25 399 ASP A CA 1
ATOM 801 C C . ASP A 1 102 ? -32.461 5.570 17.848 1.00 122.75 399 ASP A C 1
ATOM 802 O O . ASP A 1 102 ? -32.800 4.432 18.180 1.00 91.59 399 ASP A O 1
ATOM 807 N N . ILE A 1 103 ? -31.444 5.788 17.018 1.00 119.45 400 ILE A N 1
ATOM 808 C CA . ILE A 1 103 ? -30.642 4.715 16.438 1.00 107.60 400 ILE A CA 1
ATOM 809 C C . ILE A 1 103 ? -29.200 4.909 16.883 1.00 75.85 400 ILE A C 1
ATOM 810 O O . ILE A 1 103 ? -28.572 5.922 16.545 1.00 60.20 400 ILE A O 1
ATOM 815 N N . GLN A 1 104 ? -28.669 3.934 17.624 1.00 71.94 401 GLN A N 1
ATOM 816 C CA . GLN A 1 104 ? -27.316 4.051 18.155 1.00 76.65 401 GLN A CA 1
ATOM 817 C C . GLN A 1 104 ? -26.270 4.052 17.047 1.00 65.58 401 GLN A C 1
ATOM 818 O O . GLN A 1 104 ? -25.189 4.628 17.215 1.00 69.11 401 GLN A O 1
ATOM 824 N N . ALA A 1 105 ? -26.577 3.432 15.907 1.00 65.59 402 ALA A N 1
ATOM 825 C CA . ALA A 1 105 ? -25.617 3.338 14.817 1.00 59.95 402 ALA A CA 1
ATOM 826 C C . ALA A 1 105 ? -25.475 4.630 14.028 1.00 65.44 402 ALA A C 1
ATOM 827 O O . ALA A 1 105 ? -24.499 4.785 13.290 1.00 59.44 402 ALA A O 1
ATOM 829 N N . VAL A 1 106 ? -26.424 5.559 14.156 1.00 62.69 403 VAL A N 1
ATOM 830 C CA . VAL A 1 106 ? -26.390 6.807 13.395 1.00 52.44 403 VAL A CA 1
ATOM 831 C C . VAL A 1 106 ? -25.567 7.797 14.220 1.00 51.77 403 VAL A C 1
ATOM 832 O O . VAL A 1 106 ? -26.082 8.496 15.092 1.00 59.06 403 VAL A O 1
ATOM 836 N N . ASN A 1 107 ? -24.270 7.854 13.931 1.00 51.52 404 ASN A N 1
ATOM 837 C CA . ASN A 1 107 ? -23.367 8.757 14.629 1.00 53.09 404 ASN A CA 1
ATOM 838 C C . ASN A 1 107 ? -23.118 10.052 13.870 1.00 53.12 404 ASN A C 1
ATOM 839 O O . ASN A 1 107 ? -22.401 10.916 14.377 1.00 52.54 404 ASN A O 1
ATOM 844 N N . VAL A 1 108 ? -23.693 10.216 12.680 1.00 52.62 405 VAL A N 1
ATOM 845 C CA . VAL A 1 108 ? -23.561 11.448 11.906 1.00 49.36 405 VAL A CA 1
ATOM 846 C C . VAL A 1 108 ? -24.910 11.782 11.285 1.00 51.45 405 VAL A C 1
ATOM 847 O O . VAL A 1 108 ? -25.508 10.947 10.600 1.00 52.82 405 VAL A O 1
ATOM 851 N N . VAL A 1 109 ? -25.389 13.001 11.524 1.00 51.70 406 VAL A N 1
ATOM 852 C CA . VAL A 1 109 ? -26.558 13.552 10.853 1.00 46.08 406 VAL A CA 1
ATOM 853 C C . VAL A 1 109 ? -26.100 14.778 10.078 1.00 50.90 406 VAL A C 1
ATOM 854 O O . VAL A 1 109 ? -25.350 15.608 10.608 1.00 50.78 406 VAL A O 1
ATOM 858 N N . ILE A 1 110 ? -26.535 14.881 8.827 1.00 47.85 407 ILE A N 1
ATOM 859 C CA . ILE A 1 110 ? -2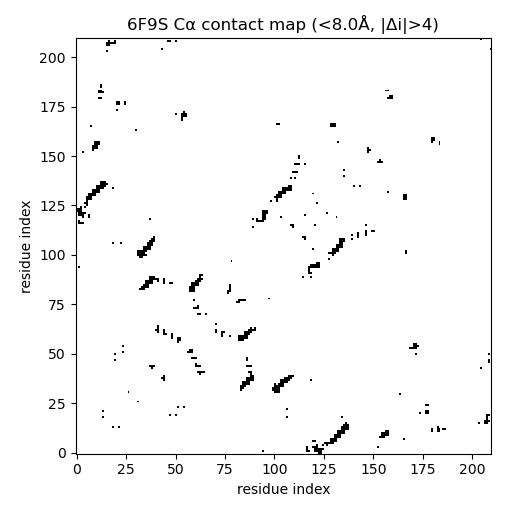6.090 15.931 7.922 1.00 47.59 407 ILE A CA 1
ATOM 860 C C . ILE A 1 110 ? -27.314 16.671 7.411 1.00 45.65 407 ILE A C 1
ATOM 861 O O . ILE A 1 110 ? -28.185 16.079 6.761 1.00 48.60 407 ILE A O 1
ATOM 866 N N . ASN A 1 111 ? -27.382 17.961 7.716 1.00 42.96 408 ASN A N 1
ATOM 867 C CA . ASN A 1 111 ? -28.414 18.836 7.177 1.00 45.42 408 ASN A CA 1
ATOM 868 C C . ASN A 1 111 ? -27.902 19.350 5.839 1.00 52.84 408 ASN A C 1
ATOM 869 O O . ASN A 1 111 ? -27.241 20.389 5.754 1.00 47.88 408 ASN A O 1
ATOM 874 N N . PHE A 1 112 ? -28.178 18.569 4.789 1.00 50.18 409 PHE A N 1
ATOM 875 C CA . PHE A 1 112 ? -27.851 18.983 3.429 1.00 44.00 409 PHE A CA 1
ATOM 876 C C . PHE A 1 112 ? -28.533 20.300 3.090 1.00 47.29 409 PHE A C 1
ATOM 877 O O . PHE A 1 112 ? -27.940 21.170 2.441 1.00 47.99 409 PHE A O 1
ATOM 885 N N . ASP A 1 113 ? -29.776 20.468 3.535 1.00 44.74 410 ASP A N 1
ATOM 886 C CA . ASP A 1 113 ? -30.516 21.720 3.414 1.00 51.21 410 ASP A CA 1
ATOM 887 C C . ASP A 1 113 ? -30.858 22.195 4.820 1.00 54.97 410 ASP A C 1
ATOM 888 O O . ASP A 1 113 ? -31.631 21.541 5.529 1.00 62.30 410 ASP A O 1
ATOM 893 N N . PHE A 1 114 ? -30.284 23.324 5.223 1.00 54.74 411 PHE A N 1
ATOM 894 C CA . PHE A 1 114 ? -30.511 23.828 6.569 1.00 51.09 411 PHE A CA 1
ATOM 895 C C . PHE A 1 114 ? -31.934 24.369 6.696 1.00 57.60 411 PHE A C 1
ATOM 896 O O . PHE A 1 114 ? -32.414 25.074 5.802 1.00 65.44 411 PHE A O 1
ATOM 904 N N . PRO A 1 115 ? -32.636 24.053 7.781 1.00 51.29 412 PRO A N 1
ATOM 905 C CA . PRO A 1 115 ? -34.019 24.512 7.937 1.00 56.26 412 PRO A CA 1
ATOM 906 C C . PRO A 1 115 ? -34.081 25.957 8.420 1.00 63.09 412 PRO A C 1
ATOM 907 O O . PRO A 1 115 ? -33.078 26.568 8.791 1.00 69.99 412 PRO A O 1
ATOM 911 N N . LYS A 1 116 ? -35.300 26.500 8.408 1.00 60.47 413 LYS A N 1
ATOM 912 C CA . LYS A 1 116 ? -35.526 27.876 8.837 1.00 65.97 413 LYS A CA 1
ATOM 913 C C . LYS A 1 116 ? -36.011 27.979 10.275 1.00 64.77 413 LYS A C 1
ATOM 914 O O . LYS A 1 116 ? -35.781 29.006 10.924 1.00 62.31 413 LYS A O 1
ATOM 920 N N . LEU A 1 117 ? -36.678 26.948 10.784 1.00 59.14 414 LEU A N 1
ATOM 921 C CA . LEU A 1 117 ? -37.276 26.970 12.112 1.00 58.63 414 LEU A CA 1
ATOM 922 C C . LEU A 1 117 ? -36.465 26.090 13.051 1.00 58.23 414 LEU A C 1
ATOM 923 O O . LEU A 1 117 ? -36.054 24.987 12.676 1.00 60.56 414 LEU A O 1
ATOM 928 N N . ALA A 1 118 ? -36.241 26.579 14.274 1.00 57.67 415 ALA A N 1
ATOM 929 C CA . ALA A 1 118 ? -35.465 25.812 15.242 1.00 51.38 415 ALA A CA 1
ATOM 930 C C . ALA A 1 118 ? -36.179 24.528 15.647 1.00 53.65 415 ALA A C 1
ATOM 931 O O . ALA A 1 118 ? -35.526 23.554 16.037 1.00 54.78 415 ALA A O 1
ATOM 933 N N . GLU A 1 119 ? -37.511 24.505 15.562 1.00 53.89 416 GLU A N 1
ATOM 934 C CA . GLU A 1 119 ? -38.260 23.290 15.875 1.00 60.42 416 GLU A CA 1
ATOM 935 C C . GLU A 1 119 ? -37.865 22.151 14.938 1.00 63.85 416 GLU A C 1
ATOM 936 O O . GLU A 1 119 ? -37.667 21.009 15.372 1.00 54.69 416 GLU A O 1
ATOM 942 N N . THR A 1 120 ? -37.729 22.457 13.644 1.00 62.61 417 THR A N 1
ATOM 943 C CA . THR A 1 120 ? -37.328 21.455 12.659 1.00 55.77 417 THR A CA 1
ATOM 944 C C . THR A 1 120 ? -35.904 20.979 12.908 1.00 58.10 417 THR A C 1
ATOM 945 O O . THR A 1 120 ? -35.593 19.786 12.773 1.00 58.81 417 THR A O 1
ATOM 949 N N . TYR A 1 121 ? -35.014 21.912 13.250 1.00 49.40 418 TYR A N 1
ATOM 950 C CA . TYR A 1 121 ? -33.639 21.541 13.542 1.00 48.18 418 TYR A CA 1
ATOM 951 C C . TYR A 1 121 ? -33.578 20.625 14.754 1.00 50.20 418 TYR A C 1
ATOM 952 O O . TYR A 1 121 ? -32.825 19.647 14.763 1.00 57.24 418 TYR A O 1
ATOM 961 N N . LEU A 1 122 ? -34.398 20.905 15.771 1.00 53.12 419 LEU A N 1
ATOM 962 C CA . LEU A 1 122 ? -34.431 20.057 16.958 1.00 58.69 419 LEU A CA 1
ATOM 963 C C . LEU A 1 122 ? -34.974 18.671 16.627 1.00 60.71 419 LEU A C 1
ATOM 964 O O . LEU A 1 122 ? -34.419 17.654 17.059 1.00 53.32 419 LEU A O 1
ATOM 969 N N . HIS A 1 123 ? -36.065 18.609 15.855 1.00 56.71 420 HIS A N 1
ATOM 970 C CA . HIS A 1 123 ? -36.642 17.314 15.505 1.00 57.43 420 HIS A CA 1
ATOM 971 C C . HIS A 1 123 ? -35.718 16.484 14.624 1.00 65.28 420 HIS A C 1
ATOM 972 O O . HIS A 1 123 ? -35.819 15.252 14.632 1.00 63.69 420 HIS A O 1
ATOM 979 N N . ARG A 1 124 ? -34.826 17.127 13.866 1.00 62.26 421 ARG A N 1
ATOM 980 C CA . ARG A 1 124 ? -33.822 16.371 13.121 1.00 50.30 421 ARG A CA 1
ATOM 981 C C . ARG A 1 124 ? -32.654 15.942 14.005 1.00 55.73 421 ARG A C 1
ATOM 982 O O . ARG A 1 124 ? -32.184 14.803 13.910 1.00 64.81 421 ARG A O 1
ATOM 990 N N . ILE A 1 125 ? -32.176 16.839 14.865 1.00 55.82 422 ILE A N 1
ATOM 991 C CA . ILE A 1 125 ? -30.925 16.629 15.588 1.00 52.93 422 ILE A CA 1
ATOM 992 C C . ILE A 1 125 ? -31.130 16.149 17.022 1.00 62.91 422 ILE A C 1
ATOM 993 O O . ILE A 1 125 ? -30.249 15.454 17.561 1.00 70.74 422 ILE A O 1
ATOM 998 N N . GLY A 1 126 ? -32.260 16.466 17.647 1.00 65.08 423 GLY A N 1
ATOM 999 C CA . GLY A 1 126 ? -32.427 16.253 19.069 1.00 69.58 423 GLY A CA 1
ATOM 1000 C C . GLY A 1 126 ? -32.493 14.789 19.470 1.00 77.79 423 GLY A C 1
ATOM 1001 O O . GLY A 1 126 ? -32.627 13.877 18.653 1.00 86.64 423 GLY A O 1
ATOM 1002 N N . ARG A 1 127 ? -32.404 14.578 20.784 1.00 79.18 424 ARG A N 1
ATOM 1003 C CA . ARG A 1 127 ? -32.407 13.263 21.408 1.00 85.82 424 ARG A CA 1
ATOM 1004 C C . ARG A 1 127 ? -33.500 13.181 22.468 1.00 91.02 424 ARG A C 1
ATOM 1005 O O . ARG A 1 127 ? -33.968 14.197 22.987 1.00 83.02 424 ARG A O 1
ATOM 1013 N N . SER A 1 128 ? -33.890 11.953 22.804 1.00 99.98 425 SER A N 1
ATOM 1014 C CA . SER A 1 128 ? -34.863 11.696 23.859 1.00 96.20 425 SER A CA 1
ATOM 1015 C C . SER A 1 128 ? -34.130 11.169 25.088 1.00 98.40 425 SER A C 1
ATOM 1016 O O . SER A 1 128 ? -33.397 10.178 25.001 1.00 106.80 425 SER A O 1
ATOM 1019 N N . GLY A 1 129 ? -34.324 11.832 26.225 1.00 93.83 426 GLY A N 1
ATOM 1020 C CA . GLY A 1 129 ? -33.679 11.437 27.459 1.00 90.10 426 GLY A CA 1
ATOM 1021 C C . GLY A 1 129 ? -32.284 12.019 27.606 1.00 95.92 426 GLY A C 1
ATOM 1022 O O . GLY A 1 129 ? -31.730 12.650 26.705 1.00 95.02 426 GLY A O 1
ATOM 1023 N N . ARG A 1 130 ? -31.700 11.785 28.783 1.00 95.28 427 ARG A N 1
ATOM 1024 C CA . ARG A 1 130 ? -30.395 12.335 29.127 1.00 105.43 427 ARG A CA 1
ATOM 1025 C C . ARG A 1 130 ? -29.226 11.463 28.689 1.00 105.52 427 ARG A C 1
ATOM 1026 O O . ARG A 1 130 ? -28.074 11.885 28.838 1.00 108.53 427 ARG A O 1
ATOM 1034 N N . PHE A 1 131 ? -29.478 10.264 28.167 1.00 90.01 428 PHE A N 1
ATOM 1035 C CA . PHE A 1 131 ? -28.380 9.361 27.841 1.00 96.51 428 PHE A CA 1
ATOM 1036 C C . PHE A 1 131 ? -28.404 8.953 26.374 1.00 104.50 428 PHE A C 1
ATOM 1037 O O . PHE A 1 131 ? -28.433 7.760 26.055 1.00 97.58 428 PHE A O 1
ATOM 1045 N N . GLY A 1 132 ? -28.392 9.936 25.477 1.00 100.19 429 GLY A N 1
ATOM 1046 C CA . GLY A 1 132 ? -28.260 9.642 24.067 1.00 95.88 429 GLY A CA 1
ATOM 1047 C C . GLY A 1 132 ? -26.817 9.375 23.681 1.00 101.31 429 GLY A C 1
ATOM 1048 O O . GLY A 1 132 ? -25.876 9.879 24.294 1.00 98.93 429 GLY A O 1
ATOM 1049 N N . HIS A 1 133 ? -26.649 8.555 22.647 1.00 85.69 430 HIS A N 1
ATOM 1050 C CA . HIS A 1 133 ? -25.322 8.237 22.144 1.00 80.37 430 HIS A CA 1
ATOM 1051 C C . HIS A 1 133 ? -24.655 9.484 21.569 1.00 76.53 430 HIS A C 1
ATOM 1052 O O . HIS A 1 133 ? -25.313 10.457 21.193 1.00 84.86 430 HIS A O 1
ATOM 1059 N N . LEU A 1 13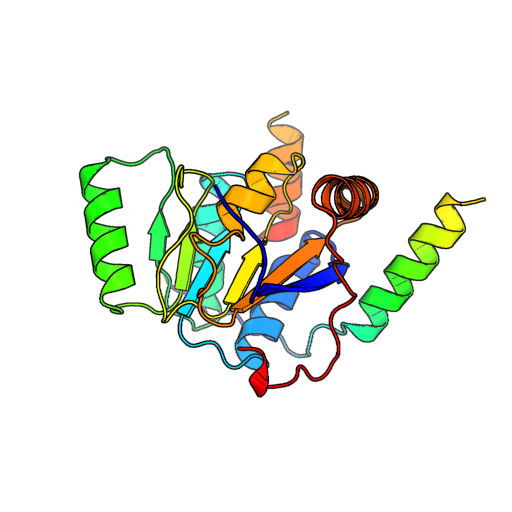4 ? -23.327 9.451 21.510 1.00 69.49 431 LEU A N 1
ATOM 1060 C CA . LEU A 1 134 ? -22.591 10.563 20.927 1.00 67.94 431 LEU A CA 1
ATOM 1061 C C . LEU A 1 134 ? -22.829 10.622 19.424 1.00 67.38 431 LEU A C 1
ATOM 1062 O O . LEU A 1 134 ? -22.819 9.599 18.735 1.00 69.58 431 LEU A O 1
ATOM 1067 N N . GLY A 1 135 ? -23.048 11.835 18.918 1.00 71.92 432 GLY A N 1
ATOM 1068 C CA . GLY A 1 135 ? -23.307 12.027 17.504 1.00 63.54 432 GLY A CA 1
ATOM 1069 C C . GLY A 1 135 ? -22.754 13.333 17.012 1.00 61.61 432 GLY A C 1
ATOM 1070 O O . GLY A 1 135 ? -22.385 14.228 17.784 1.00 63.80 432 GLY A O 1
ATOM 1071 N N . LEU A 1 136 ? -22.687 13.445 15.686 1.00 66.06 433 LEU A N 1
ATOM 1072 C CA . LEU A 1 136 ? -22.294 14.648 14.982 1.00 52.73 433 LEU A CA 1
ATOM 1073 C C . LEU A 1 136 ? -23.498 15.222 14.249 1.00 48.61 433 LEU A C 1
ATOM 1074 O O . LEU A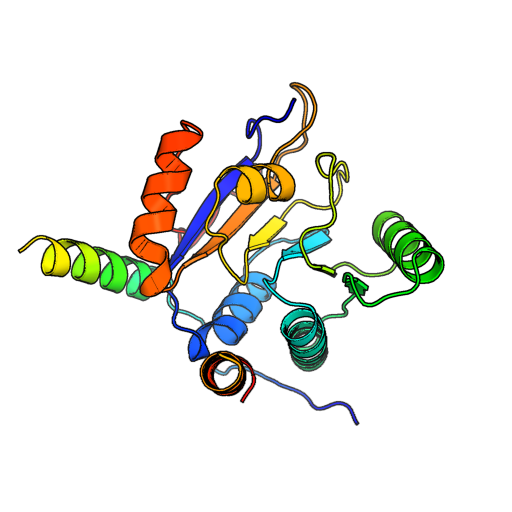 1 136 ? -24.353 14.481 13.759 1.00 52.16 433 LEU A O 1
ATOM 1079 N N . ALA A 1 137 ? -23.562 16.549 14.184 1.00 48.53 434 ALA A N 1
ATOM 1080 C CA . ALA A 1 137 ? -24.564 17.252 13.392 1.00 49.25 434 ALA A CA 1
ATOM 1081 C C . ALA A 1 137 ? -23.841 18.265 12.522 1.00 52.93 434 ALA A C 1
ATOM 1082 O O . ALA A 1 137 ? -23.265 19.229 13.037 1.00 61.99 434 ALA A O 1
ATOM 1084 N N . ILE A 1 138 ? -23.865 18.047 11.212 1.00 54.48 435 ILE A N 1
ATOM 1085 C CA . ILE A 1 138 ? -23.108 18.858 10.268 1.00 50.82 435 ILE A CA 1
ATOM 1086 C C . ILE A 1 138 ? -24.093 19.567 9.355 1.00 50.98 435 ILE A C 1
ATOM 1087 O O . ILE A 1 138 ? -24.839 18.918 8.614 1.00 51.69 435 ILE A O 1
ATOM 1092 N N . ASN A 1 139 ? -24.098 20.895 9.412 1.00 46.69 436 ASN A N 1
ATOM 1093 C CA . ASN A 1 139 ? -25.056 21.710 8.680 1.00 51.68 436 ASN A CA 1
ATOM 1094 C C . ASN A 1 139 ? -24.372 22.341 7.476 1.00 57.09 436 ASN A C 1
ATOM 1095 O O . ASN A 1 139 ? -23.322 22.979 7.618 1.00 62.92 436 ASN A O 1
ATOM 1100 N N . LEU A 1 140 ? -24.968 22.169 6.299 1.00 49.79 437 LEU A N 1
ATOM 1101 C CA . LEU A 1 140 ? -24.478 22.799 5.081 1.00 45.89 437 LEU A CA 1
ATOM 1102 C C . LEU A 1 140 ? -25.166 24.154 4.954 1.00 53.84 437 LEU A C 1
ATOM 1103 O O . LEU A 1 140 ? -26.356 24.228 4.630 1.00 63.08 437 LEU A O 1
ATOM 1108 N N . ILE A 1 141 ? -24.420 25.223 5.224 1.00 47.81 438 ILE A N 1
ATOM 1109 C CA . ILE A 1 141 ? -24.968 26.570 5.350 1.00 53.93 438 ILE A CA 1
ATOM 1110 C C . ILE A 1 141 ? -24.632 27.356 4.092 1.00 51.28 438 ILE A C 1
ATOM 1111 O O . ILE A 1 141 ? -23.461 27.447 3.702 1.00 59.97 438 ILE A O 1
ATOM 1116 N N . THR A 1 142 ? -25.652 27.934 3.465 1.00 45.03 439 THR A N 1
ATOM 1117 C CA . 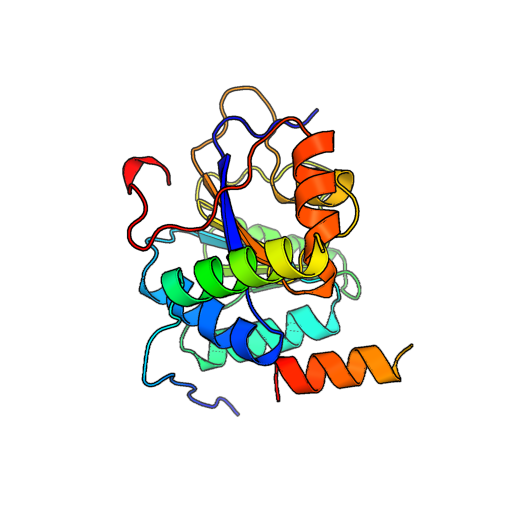THR A 1 142 ? -25.467 28.821 2.329 1.00 52.27 439 THR A CA 1
ATOM 1118 C C . THR A 1 142 ? -25.624 30.274 2.774 1.00 57.52 439 THR A C 1
ATOM 1119 O O . THR A 1 142 ? -25.888 30.571 3.942 1.00 64.40 439 THR A O 1
ATOM 1123 N N . TYR A 1 143 ? -25.452 31.192 1.820 1.00 61.30 440 TYR A N 1
ATOM 1124 C CA . TYR A 1 143 ? -25.571 32.617 2.119 1.00 55.54 440 TYR A CA 1
ATOM 1125 C C . TYR A 1 143 ? -26.965 32.955 2.636 1.00 59.07 440 TYR A C 1
ATOM 1126 O O . TYR A 1 143 ? -27.117 33.715 3.598 1.00 53.63 440 TYR A O 1
ATOM 1135 N N . ASP A 1 144 ? -27.999 32.385 2.015 1.00 59.29 441 ASP A N 1
ATOM 1136 C CA . ASP A 1 144 ? -29.369 32.612 2.459 1.00 60.25 441 ASP A CA 1
ATOM 1137 C C . ASP A 1 144 ? -29.692 31.908 3.771 1.00 63.05 441 ASP A C 1
ATOM 1138 O O . ASP A 1 144 ? -30.822 32.028 4.257 1.00 74.32 441 ASP A O 1
ATOM 1143 N N . ASP A 1 145 ? -28.737 31.180 4.347 1.00 60.34 442 ASP A N 1
ATOM 1144 C CA . ASP A 1 145 ? -28.908 30.501 5.623 1.00 61.90 442 ASP A CA 1
ATOM 1145 C C . ASP A 1 145 ? -28.153 31.174 6.759 1.00 58.31 442 ASP A C 1
ATOM 1146 O O . ASP A 1 145 ? -28.253 30.720 7.904 1.00 63.49 442 ASP A O 1
ATOM 1151 N N . ARG A 1 146 ? -27.404 32.242 6.473 1.00 67.78 443 ARG A N 1
ATOM 1152 C CA . ARG A 1 146 ? -26.451 32.762 7.449 1.00 59.89 443 ARG A CA 1
ATOM 1153 C C . ARG A 1 146 ? -27.154 33.320 8.681 1.00 57.11 443 ARG A C 1
ATOM 1154 O O . ARG A 1 146 ? -26.659 33.173 9.804 1.00 55.22 443 ARG A O 1
ATOM 1162 N N . PHE A 1 147 ? -28.314 33.951 8.497 1.00 65.36 444 PHE A N 1
ATOM 1163 C CA . PHE A 1 147 ? -29.025 34.521 9.636 1.00 61.84 444 PHE A CA 1
ATOM 1164 C C . PHE A 1 147 ? -29.830 33.463 10.380 1.00 60.59 444 PHE A C 1
ATOM 1165 O O . PHE A 1 147 ? -29.895 33.486 11.616 1.00 60.35 444 PHE A O 1
ATOM 1173 N N . ASN A 1 148 ? -30.447 32.532 9.648 1.00 53.70 445 ASN A N 1
ATOM 1174 C CA . ASN A 1 148 ? -31.172 31.450 10.302 1.00 52.82 445 ASN A CA 1
ATOM 1175 C C . ASN A 1 148 ? -30.238 30.575 11.123 1.00 61.64 445 ASN A C 1
ATOM 1176 O O . ASN A 1 148 ? -30.646 30.036 12.157 1.00 54.03 445 ASN A O 1
ATOM 1181 N N . LEU A 1 149 ? -28.983 30.434 10.690 1.00 54.54 446 LEU A N 1
ATOM 1182 C CA . LEU A 1 149 ? -27.997 29.691 11.468 1.00 54.66 446 LEU A CA 1
ATOM 1183 C C . LEU A 1 149 ? -27.869 30.260 12.876 1.00 61.86 446 LEU A C 1
ATOM 1184 O O . LEU A 1 149 ? -28.077 29.554 13.870 1.00 54.70 446 LEU A O 1
ATOM 1189 N N . LYS A 1 150 ? -27.536 31.549 12.974 1.00 54.79 447 LYS A N 1
ATOM 1190 C CA . LYS A 1 150 ? -27.355 32.172 14.282 1.00 60.27 447 LYS A CA 1
ATOM 1191 C C . LYS A 1 150 ? -28.668 32.243 15.052 1.00 65.22 447 LYS A C 1
ATOM 1192 O O . LYS A 1 150 ? -28.679 32.099 16.281 1.00 51.09 447 LYS A O 1
ATOM 1198 N N . SER A 1 151 ? -29.787 32.437 14.351 1.00 61.00 448 SER A N 1
ATOM 1199 C CA . SER A 1 151 ? -31.076 32.511 15.031 1.00 58.85 448 SER A CA 1
ATOM 1200 C C . SER A 1 151 ? -31.424 31.184 15.698 1.00 56.78 448 SER A C 1
ATOM 1201 O O . SER A 1 151 ? -31.832 31.150 16.864 1.00 56.87 448 SER A O 1
ATOM 1204 N N . ILE A 1 152 ? -31.262 30.077 14.969 1.00 59.39 449 ILE A N 1
ATOM 1205 C CA . ILE A 1 152 ? -31.549 28.759 15.527 1.00 56.16 449 ILE A CA 1
ATOM 1206 C C . ILE A 1 152 ? -30.538 28.406 16.610 1.00 51.45 449 ILE A C 1
ATOM 1207 O O . ILE A 1 152 ? -30.887 27.795 17.629 1.00 52.13 449 ILE A O 1
ATOM 1212 N N . GLU A 1 153 ? -29.272 28.786 16.414 1.00 52.65 450 GLU A N 1
ATOM 1213 C CA . GLU A 1 153 ? -28.263 28.565 17.444 1.00 56.59 450 GLU A CA 1
ATOM 1214 C C . GLU A 1 153 ? -28.639 29.281 18.735 1.00 58.25 450 GLU A C 1
ATOM 1215 O O . GLU A 1 153 ? -28.402 28.766 19.834 1.00 64.51 450 GLU A O 1
ATOM 1221 N N . GLU A 1 154 ? -29.246 30.464 18.620 1.00 58.03 451 GLU A N 1
ATOM 1222 C CA . GLU A 1 154 ? -29.645 31.215 19.806 1.00 60.84 451 GLU A CA 1
ATOM 1223 C C . GLU A 1 154 ? -30.884 30.613 20.457 1.00 57.39 451 GLU A C 1
ATOM 1224 O O . GLU A 1 154 ? -30.904 30.377 21.670 1.00 66.09 451 GLU A O 1
ATOM 1230 N N . GLN A 1 155 ? -31.930 30.363 19.662 1.00 51.66 452 GLN A N 1
ATOM 1231 C CA . GLN A 1 155 ? -33.203 29.908 20.215 1.00 52.82 452 GLN A CA 1
ATOM 1232 C C . GLN A 1 155 ? -33.053 28.629 21.024 1.00 58.21 452 GLN A C 1
ATOM 1233 O O . GLN A 1 155 ? -33.768 28.437 22.012 1.00 75.65 452 GLN A O 1
ATOM 1239 N N . LEU A 1 156 ? -32.140 27.747 20.630 1.00 55.50 453 LEU A N 1
ATOM 1240 C CA . LEU A 1 156 ? -31.968 26.478 21.320 1.00 56.00 453 LEU A CA 1
ATOM 1241 C C . LEU A 1 156 ? -30.847 26.506 22.352 1.00 62.89 453 LEU A C 1
ATOM 1242 O O . LEU A 1 156 ? -30.585 25.478 22.984 1.00 58.84 453 LEU A O 1
ATOM 1247 N N . GLY A 1 157 ? -30.189 27.648 22.541 1.00 58.30 454 GLY A N 1
ATOM 1248 C CA . GLY A 1 157 ? -29.181 27.764 23.581 1.00 56.87 454 GLY A CA 1
ATOM 1249 C C . GLY A 1 157 ? -27.979 26.868 23.390 1.00 61.35 454 GLY A C 1
ATOM 1250 O O . GLY A 1 157 ? -27.304 26.528 24.367 1.00 71.40 454 GLY A O 1
ATOM 1251 N N . THR A 1 158 ? -27.695 26.471 22.159 1.00 70.03 455 THR A N 1
ATOM 1252 C CA . THR A 1 158 ? -26.536 25.652 21.853 1.00 77.75 455 THR A CA 1
ATOM 1253 C C . THR A 1 158 ? -25.532 26.481 21.060 1.00 66.49 455 THR A C 1
ATOM 1254 O O . THR A 1 158 ? -25.713 27.683 20.842 1.00 64.20 455 THR A O 1
ATOM 1258 N N . GLU A 1 159 ? -24.452 25.834 20.640 1.00 62.86 456 GLU A N 1
ATOM 1259 C CA . GLU A 1 159 ? -23.462 26.470 19.788 1.00 69.36 456 GLU A CA 1
ATOM 1260 C C . GLU A 1 159 ? -23.177 25.580 18.587 1.00 58.22 456 GLU A C 1
ATOM 1261 O O . GLU A 1 159 ? -23.062 24.358 18.718 1.00 58.44 456 GLU A O 1
ATOM 1267 N N . ILE A 1 160 ? -23.093 26.205 17.416 1.00 60.44 457 ILE A N 1
ATOM 1268 C CA . ILE A 1 160 ? -22.820 25.527 16.154 1.00 56.74 457 ILE A CA 1
ATOM 1269 C C . ILE A 1 160 ? -21.517 26.112 15.626 1.00 59.48 457 ILE A C 1
ATOM 1270 O O . ILE A 1 160 ? -21.506 27.194 15.025 1.00 64.82 457 ILE A O 1
ATOM 1275 N N . LYS A 1 161 ? -20.421 25.401 15.844 1.00 57.43 458 LYS A N 1
ATOM 1276 C CA . LYS A 1 161 ? -19.078 25.866 15.538 1.00 59.09 458 LYS A CA 1
ATOM 1277 C C . LYS A 1 161 ? -18.721 25.579 14.086 1.00 67.96 458 LYS A C 1
ATOM 1278 O O . LYS A 1 161 ? -19.327 24.719 13.442 1.00 61.62 458 LYS A O 1
ATOM 1284 N N . PRO A 1 162 ? -17.745 26.301 13.532 1.00 67.52 459 PRO A N 1
ATOM 1285 C CA . PRO A 1 162 ? -17.219 25.920 12.217 1.00 62.61 459 PRO A CA 1
ATOM 1286 C C . PRO A 1 162 ? -16.604 24.534 12.278 1.00 65.74 459 PRO A C 1
ATOM 1287 O O . PRO A 1 162 ? -16.090 24.103 13.313 1.00 66.63 459 PRO A O 1
ATOM 1291 N N . ILE A 1 163 ? -16.664 23.830 11.159 1.00 63.04 460 ILE A N 1
ATOM 1292 C CA . ILE A 1 163 ? -16.178 22.452 11.125 1.00 60.18 460 ILE A CA 1
ATOM 1293 C C . ILE A 1 163 ? -14.655 22.464 11.069 1.00 64.28 460 ILE A C 1
ATOM 1294 O O . ILE A 1 163 ? -14.074 23.232 10.279 1.00 61.70 460 ILE A O 1
ATOM 1299 N N . PRO A 1 164 ? -13.972 21.695 11.912 1.00 66.28 461 PRO A N 1
ATOM 1300 C CA . PRO A 1 164 ? -12.513 21.632 11.867 1.00 70.51 461 PRO A CA 1
ATOM 1301 C C . PRO A 1 164 ? -12.021 20.584 10.876 1.00 81.10 461 PRO A C 1
ATOM 1302 O O . PRO A 1 164 ? -12.721 19.629 10.535 1.00 81.82 461 PRO A O 1
ATOM 1306 N N . SER A 1 165 ? -10.781 20.779 10.423 1.00 99.17 462 SER A N 1
ATOM 1307 C CA . SER A 1 165 ? -10.213 19.883 9.422 1.00 101.39 462 SER A CA 1
ATOM 1308 C C . SER A 1 165 ? -9.953 18.483 9.966 1.00 96.05 462 SER A C 1
ATOM 1309 O O . SER A 1 165 ? -9.783 17.550 9.173 1.00 95.40 462 SER A O 1
ATOM 1312 N N . ASN A 1 166 ? -9.922 18.312 11.287 1.00 82.39 463 ASN A N 1
ATOM 1313 C CA . ASN A 1 166 ? -9.767 16.997 11.908 1.00 77.55 463 ASN A CA 1
ATOM 1314 C C . ASN A 1 166 ? -10.634 16.956 13.159 1.00 74.36 463 ASN A C 1
ATOM 1315 O O . ASN A 1 166 ? -10.354 17.657 14.137 1.00 71.71 463 ASN A O 1
ATOM 1320 N N . ILE A 1 167 ? -11.677 16.131 13.130 1.00 64.12 464 ILE A N 1
ATOM 1321 C CA . ILE A 1 167 ? -12.671 16.068 14.194 1.00 64.79 464 ILE A CA 1
ATOM 1322 C C . ILE A 1 167 ? -12.289 14.956 15.159 1.00 65.96 464 ILE A C 1
ATOM 1323 O O . ILE A 1 167 ? -11.927 13.852 14.732 1.00 68.51 464 ILE A O 1
ATOM 1328 N N . ASP A 1 168 ? -12.361 15.250 16.459 1.00 62.16 465 ASP A N 1
ATOM 1329 C CA . ASP A 1 168 ? -12.045 14.287 17.509 1.00 68.83 465 ASP A CA 1
ATOM 1330 C C . ASP A 1 168 ? -12.871 13.017 17.343 1.00 68.78 465 ASP A C 1
ATOM 1331 O O . ASP A 1 168 ? -14.103 13.057 17.417 1.00 75.74 465 ASP A O 1
ATOM 1336 N N . LYS A 1 169 ? -12.196 11.884 17.126 1.00 68.33 466 LYS A N 1
ATOM 1337 C CA . LYS A 1 169 ? -12.893 10.619 16.921 1.00 68.65 466 LYS A CA 1
ATOM 1338 C C . LYS A 1 169 ? -13.717 10.204 18.133 1.00 72.45 466 LYS A C 1
ATOM 1339 O O . LYS A 1 169 ? -14.626 9.379 17.995 1.00 76.30 466 LYS A O 1
ATOM 1345 N N . SER A 1 170 ? -13.427 10.755 19.312 1.00 65.99 467 SER A N 1
ATOM 1346 C CA . SER A 1 170 ? -14.151 10.392 20.523 1.00 80.60 467 SER A CA 1
ATOM 1347 C C . SER A 1 170 ? -15.472 11.134 20.673 1.00 79.31 467 SER A C 1
ATOM 1348 O O . SER A 1 170 ? -16.135 10.978 21.704 1.00 69.31 467 SER A O 1
ATOM 1351 N N . LEU A 1 171 ? -15.867 11.931 19.680 1.00 65.11 468 LEU A N 1
ATOM 1352 C CA . LEU A 1 171 ? -17.146 12.627 19.692 1.00 55.86 468 LEU A CA 1
ATOM 1353 C C . LEU A 1 171 ? -18.237 11.876 18.940 1.00 69.95 468 LEU A C 1
ATOM 1354 O O . LEU A 1 171 ? -19.416 12.216 19.090 1.00 67.46 468 LEU A O 1
ATOM 1359 N N . TYR A 1 172 ? -17.875 10.877 18.141 1.00 74.34 469 TYR A N 1
ATOM 1360 C CA . TYR A 1 172 ? -18.838 10.140 17.332 1.00 61.40 469 TYR A CA 1
ATOM 1361 C C . TYR A 1 172 ? -18.277 8.781 16.929 1.00 54.56 469 TYR A C 1
ATOM 1362 O O . TYR A 1 172 ? -19.005 7.791 16.872 1.00 66.78 469 TYR A O 1
ATOM 1371 N N . PRO B 2 2 ? -28.611 4.500 -16.922 1.00 99.40 180 PRO B N 1
ATOM 1372 C CA . PRO B 2 2 ? -28.007 3.517 -16.016 1.00 105.64 180 PRO B CA 1
ATOM 1373 C C . PRO B 2 2 ? -27.319 4.178 -14.827 1.00 98.74 180 PRO B C 1
ATOM 1374 O O . PRO B 2 2 ? -27.774 5.220 -14.356 1.00 97.04 180 PRO B O 1
ATOM 1378 N N . LEU B 2 3 ? -26.233 3.575 -14.352 1.00 88.02 181 LEU B N 1
ATOM 1379 C CA . LEU B 2 3 ? -25.468 4.112 -13.236 1.00 92.65 181 LEU B CA 1
ATOM 1380 C C . LEU B 2 3 ? -24.185 4.744 -13.760 1.00 104.10 181 LEU B C 1
ATOM 1381 O O . LEU B 2 3 ? -23.382 4.081 -14.428 1.00 99.68 181 LEU B O 1
ATOM 1386 N N . GLY B 2 4 ? -24.014 6.034 -13.483 1.00 74.27 182 GLY B N 1
ATOM 1387 C CA . GLY B 2 4 ? -22.748 6.682 -13.728 1.00 59.66 182 GLY B CA 1
ATOM 1388 C C . GLY B 2 4 ? -21.792 6.481 -12.571 1.00 68.90 182 GLY B C 1
ATOM 1389 O O . GLY B 2 4 ? -22.131 5.909 -11.536 1.00 74.78 182 GLY B O 1
ATOM 1390 N N . SER B 2 5 ? -20.565 6.956 -12.762 1.00 65.33 183 SER B N 1
ATOM 1391 C CA . SER B 2 5 ? -19.538 6.902 -11.728 1.00 47.92 183 SER B CA 1
ATOM 1392 C C . SER B 2 5 ? -18.973 8.305 -11.560 1.00 55.03 183 SER B C 1
ATOM 1393 O O . SER B 2 5 ? -18.217 8.779 -12.414 1.00 54.04 183 SER B O 1
ATOM 1396 N N . LEU B 2 6 ? -19.348 8.965 -10.468 1.00 51.65 184 LEU B N 1
ATOM 1397 C CA . LEU B 2 6 ? -18.959 10.341 -10.199 1.00 51.90 184 LEU B CA 1
ATOM 1398 C C . LEU B 2 6 ? -17.786 10.374 -9.228 1.00 54.98 184 LEU B C 1
ATOM 1399 O O . LEU B 2 6 ? -17.799 9.694 -8.198 1.00 59.97 184 LEU B O 1
ATOM 1404 N N . LYS B 2 7 ? -16.770 11.168 -9.565 1.00 51.41 185 LYS B N 1
ATOM 1405 C CA . LYS B 2 7 ? -15.577 11.301 -8.741 1.00 52.93 185 LYS B CA 1
ATOM 1406 C C . LYS B 2 7 ? -15.130 12.754 -8.729 1.00 53.16 185 LYS B C 1
ATOM 1407 O O . LYS B 2 7 ? -15.168 13.432 -9.759 1.00 53.96 185 LYS B O 1
ATOM 1413 N N . PHE B 2 8 ? -14.707 13.227 -7.561 1.00 52.76 186 PHE B N 1
ATOM 1414 C CA . PHE B 2 8 ? -14.187 14.578 -7.401 1.00 54.79 186 PHE B CA 1
ATOM 1415 C C . PHE B 2 8 ? -12.673 14.521 -7.267 1.00 59.91 186 PHE B C 1
ATOM 1416 O O . PHE B 2 8 ? -12.144 13.721 -6.489 1.00 68.31 186 PHE B O 1
ATOM 1424 N N . GLU B 2 9 ? -11.980 15.376 -8.020 1.00 68.79 187 GLU B N 1
ATOM 1425 C CA . GLU B 2 9 ? -10.523 15.303 -8.085 1.00 84.18 187 GLU B CA 1
ATOM 1426 C C . GLU B 2 9 ? -9.885 15.714 -6.762 1.00 74.32 187 GLU B C 1
ATOM 1427 O O . GLU B 2 9 ? -9.060 14.981 -6.204 1.00 71.04 187 GLU B O 1
ATOM 1433 N N . SER B 2 10 ? -10.249 16.883 -6.243 1.00 76.21 188 SER B N 1
ATOM 1434 C CA . SER B 2 10 ? -9.691 17.398 -5.000 1.00 79.39 188 SER B CA 1
ATOM 1435 C C . SER B 2 10 ? -10.753 17.372 -3.900 1.00 79.92 188 SER B C 1
ATOM 1436 O O . SER B 2 10 ? -11.888 16.942 -4.110 1.00 74.91 188 SER B O 1
ATOM 1439 N N . ASP B 2 11 ? -10.367 17.824 -2.711 1.00 80.10 189 ASP B N 1
ATOM 1440 C CA . ASP B 2 11 ? -11.246 17.837 -1.548 1.00 59.20 189 ASP B CA 1
ATOM 1441 C C . ASP B 2 11 ? -11.971 19.178 -1.432 1.00 67.53 189 ASP B C 1
ATOM 1442 O O . ASP B 2 11 ? -11.618 20.157 -2.092 1.00 73.88 189 ASP B O 1
ATOM 1447 N N . PHE B 2 12 ? -13.022 19.205 -0.607 1.00 58.84 190 PHE B N 1
ATOM 1448 C CA . PHE B 2 12 ? -13.631 20.479 -0.237 1.00 60.09 190 PHE B CA 1
ATOM 1449 C C . PHE B 2 12 ? -12.756 21.121 0.828 1.00 66.70 190 PHE B C 1
ATOM 1450 O O . PHE B 2 12 ? -12.297 20.447 1.756 1.00 65.73 190 PHE B O 1
ATOM 1458 N N . ASP B 2 13 ? -12.463 22.406 0.657 1.00 67.25 191 ASP B N 1
ATOM 1459 C CA . ASP B 2 13 ? -11.580 23.117 1.578 1.00 70.71 191 ASP B CA 1
ATOM 1460 C C . ASP B 2 13 ? -12.445 23.782 2.639 1.00 70.33 191 ASP B C 1
ATOM 1461 O O . ASP B 2 13 ? -13.024 24.848 2.413 1.00 68.52 191 ASP B O 1
ATOM 1466 N N . PHE B 2 14 ? -12.524 23.146 3.809 1.00 67.52 192 PHE B N 1
ATOM 1467 C CA . PHE B 2 14 ? -13.374 23.660 4.875 1.00 67.28 192 PHE B CA 1
ATOM 1468 C C . PHE B 2 14 ? -12.790 24.911 5.516 1.00 74.25 192 PHE B C 1
ATOM 1469 O O . PHE B 2 14 ? -13.545 25.805 5.914 1.00 73.11 192 PHE B O 1
ATOM 1477 N N . GLU B 2 15 ? -11.463 24.991 5.640 1.00 75.50 193 GLU B N 1
ATOM 1478 C CA . GLU B 2 15 ? -10.853 26.184 6.219 1.00 74.36 193 GLU B CA 1
ATOM 1479 C C . GLU B 2 15 ? -11.123 27.400 5.343 1.00 79.66 193 GLU B C 1
ATOM 1480 O O . GLU B 2 15 ? -11.490 28.474 5.838 1.00 96.63 193 GLU B O 1
ATOM 1486 N N . LYS B 2 16 ? -10.960 27.235 4.029 1.00 73.11 194 LYS B N 1
ATOM 1487 C CA . LYS B 2 16 ? -11.278 28.304 3.088 1.00 69.82 194 LYS B CA 1
ATOM 1488 C C . LYS B 2 16 ? -12.752 28.692 3.170 1.00 66.43 194 LYS B C 1
ATOM 1489 O O . LYS B 2 16 ? -13.103 29.873 3.052 1.00 68.90 194 LYS B O 1
ATOM 1495 N N . ALA B 2 17 ? -13.630 27.712 3.399 1.00 68.03 195 ALA B N 1
ATOM 1496 C CA . ALA B 2 17 ? -15.060 27.996 3.499 1.00 67.04 195 ALA B CA 1
ATOM 1497 C C . ALA B 2 17 ? -15.376 28.810 4.750 1.00 76.91 195 ALA B C 1
ATOM 1498 O O . ALA B 2 17 ? -16.147 29.779 4.701 1.00 86.63 195 ALA B O 1
ATOM 1500 N N . ASN B 2 18 ? -14.798 28.425 5.889 1.00 73.68 196 ASN B N 1
ATOM 1501 C CA . ASN B 2 18 ? -15.007 29.200 7.108 1.00 81.70 196 ASN B CA 1
ATOM 1502 C C . ASN B 2 18 ? -14.433 30.608 6.978 1.00 85.87 196 ASN B C 1
ATOM 1503 O O . ASN B 2 18 ? -15.023 31.569 7.491 1.00 87.78 196 ASN B O 1
ATOM 1508 N N . GLU B 2 19 ? -13.301 30.752 6.281 1.00 72.84 197 GLU B N 1
ATOM 1509 C CA . GLU B 2 19 ? -12.754 32.081 6.019 1.00 77.80 197 GLU B CA 1
ATOM 1510 C C . GLU B 2 19 ? -13.720 32.921 5.192 1.00 79.26 197 GLU B C 1
ATOM 1511 O O . GLU B 2 19 ? -13.962 34.097 5.498 1.00 85.30 197 GLU B O 1
ATOM 1517 N N . LYS B 2 20 ? -14.260 32.338 4.118 1.00 79.59 198 LYS B N 1
ATOM 1518 C CA . LYS B 2 20 ? -15.244 33.050 3.311 1.00 74.91 198 LYS B CA 1
ATOM 1519 C C . LYS B 2 20 ? -16.448 33.458 4.148 1.00 78.96 198 LYS B C 1
ATOM 1520 O O . LYS B 2 20 ? -16.999 34.547 3.965 1.00 82.52 198 LYS B O 1
ATOM 1526 N N . PHE B 2 21 ? -16.863 32.599 5.081 1.00 73.17 199 PHE B N 1
ATOM 1527 C CA . PHE B 2 21 ? -18.037 32.910 5.892 1.00 77.99 199 PHE B CA 1
ATOM 1528 C C . PHE B 2 21 ? -17.757 34.052 6.863 1.00 89.57 199 PHE B C 1
ATOM 1529 O O . PHE B 2 21 ? -18.606 34.932 7.056 1.00 86.67 199 PHE B O 1
ATOM 1537 N N . GLN B 2 22 ? -16.577 34.052 7.488 1.00 87.19 200 GLN B N 1
ATOM 1538 C CA . GLN B 2 22 ? -16.196 35.169 8.349 1.00 84.98 200 GLN B CA 1
ATOM 1539 C C . GLN B 2 22 ? -16.148 36.472 7.561 1.00 90.83 200 GLN B C 1
ATOM 1540 O O . GLN B 2 22 ? -16.627 37.514 8.028 1.00 101.04 200 GLN B O 1
ATOM 1546 N N . GLU B 2 23 ? -15.565 36.429 6.358 1.00 86.97 201 GLU B N 1
ATOM 1547 C CA . GLU B 2 23 ? -15.536 37.616 5.508 1.00 93.50 201 GLU B CA 1
ATOM 1548 C C . GLU B 2 23 ? -16.948 38.074 5.155 1.00 99.77 201 GLU B C 1
ATOM 1549 O O . GLU B 2 23 ? -17.236 39.278 5.146 1.00 109.85 201 GLU B O 1
ATOM 1555 N N . VAL B 2 24 ? -17.842 37.124 4.874 1.00 97.01 202 VAL B N 1
ATOM 1556 C CA . VAL B 2 24 ? -19.231 37.459 4.563 1.00 101.81 202 VAL B CA 1
ATOM 1557 C C . VAL B 2 24 ? -19.877 38.174 5.738 1.00 101.09 202 VAL B C 1
ATOM 1558 O O . VAL B 2 24 ? -20.567 39.190 5.573 1.00 106.62 202 VAL B O 1
ATOM 1562 N N . LEU B 2 25 ? -19.671 37.649 6.947 1.00 98.20 203 LEU B N 1
ATOM 1563 C CA . LEU B 2 25 ? -20.277 38.260 8.124 1.00 106.25 203 LEU B CA 1
ATOM 1564 C C . LEU B 2 25 ? -19.741 39.669 8.354 1.00 111.22 203 LEU B C 1
ATOM 1565 O O . LEU B 2 25 ? -20.517 40.600 8.605 1.00 111.87 203 LEU B O 1
ATOM 1570 N N . VAL B 2 26 ? -18.422 39.856 8.244 1.00 105.52 204 VAL B N 1
ATOM 1571 C CA . VAL B 2 26 ? -17.869 41.181 8.517 1.00 109.23 204 VAL B CA 1
ATOM 1572 C C . VAL B 2 26 ? -18.246 42.174 7.420 1.00 112.73 204 VAL B C 1
ATOM 1573 O O . VAL B 2 26 ? -18.327 43.381 7.676 1.00 125.07 204 VAL B O 1
ATOM 1577 N N . ASP B 2 27 ? -18.493 41.702 6.192 1.00 118.40 205 ASP B N 1
ATOM 1578 C CA . ASP B 2 27 ? -18.912 42.622 5.138 1.00 121.43 205 ASP B CA 1
ATOM 1579 C C . ASP B 2 27 ? -20.388 42.984 5.262 1.00 121.46 205 ASP B C 1
ATOM 1580 O O . ASP B 2 27 ? -20.771 44.130 5.001 1.00 122.11 205 ASP B O 1
ATOM 1585 N N . ASN B 2 28 ? -21.230 42.021 5.651 1.00 129.46 206 ASN B N 1
ATOM 1586 C CA . ASN B 2 28 ? -22.624 42.325 5.950 1.00 128.23 206 ASN B CA 1
ATOM 1587 C C . ASN B 2 28 ? -22.757 43.183 7.202 1.00 128.33 206 ASN B C 1
ATOM 1588 O O . ASN B 2 28 ? -23.795 43.826 7.394 1.00 126.71 206 ASN B O 1
ATOM 1593 N N . LEU B 2 29 ? -21.724 43.210 8.049 1.00 121.24 207 LEU B N 1
ATOM 1594 C CA . LEU B 2 29 ? -21.744 44.073 9.226 1.00 120.34 207 LEU B CA 1
ATOM 1595 C C . LEU B 2 29 ? -21.727 45.549 8.841 1.00 132.16 207 LEU B C 1
ATOM 1596 O O . LEU B 2 29 ? -22.506 46.345 9.378 1.00 127.39 207 LEU B O 1
ATOM 1601 N N . GLU B 2 30 ? -20.847 45.932 7.922 1.00 131.91 208 GLU B N 1
ATOM 1602 C CA . GLU B 2 30 ? -20.691 47.333 7.544 1.00 120.57 208 GLU B CA 1
ATOM 1603 C C . GLU B 2 30 ? -21.671 47.742 6.449 1.00 116.19 208 GLU B C 1
ATOM 1604 O O . GLU B 2 30 ? -22.569 48.553 6.680 1.00 115.16 208 GLU B O 1
ATOM 1610 N N . ASP B 2 77 ? -42.332 30.539 -7.965 1.00 117.19 255 ASP B N 1
ATOM 1611 C CA . ASP B 2 77 ? -41.645 29.718 -6.974 1.00 122.93 255 ASP B CA 1
ATOM 1612 C C . ASP B 2 77 ? -40.876 28.571 -7.620 1.00 121.45 255 ASP B C 1
ATOM 1613 O O . ASP B 2 77 ? -39.677 28.408 -7.386 1.00 113.95 255 ASP B O 1
ATOM 1618 N N . TRP B 2 78 ? -41.579 27.778 -8.435 1.00 124.51 256 TRP B N 1
ATOM 1619 C CA . TRP B 2 78 ? -40.971 26.586 -9.018 1.00 115.52 256 TRP B CA 1
ATOM 1620 C C . TRP B 2 78 ? -39.785 26.933 -9.908 1.00 106.88 256 TRP B C 1
ATOM 1621 O O . TRP B 2 78 ? -38.891 26.101 -10.096 1.00 106.56 256 TRP B O 1
ATOM 1632 N N . LYS B 2 79 ? -39.761 28.145 -10.468 1.00 110.48 257 LYS B N 1
ATOM 1633 C CA . LYS B 2 79 ? -38.584 28.593 -11.207 1.00 117.67 257 LYS B CA 1
ATOM 1634 C C . LYS B 2 79 ? -37.349 28.601 -10.315 1.00 107.66 257 LYS B C 1
ATOM 1635 O O . LYS B 2 79 ? -36.288 28.101 -10.704 1.00 99.18 257 LYS B O 1
ATOM 1641 N N . LYS B 2 80 ? -37.477 29.138 -9.099 1.00 100.87 258 LYS B N 1
ATOM 1642 C CA . LYS B 2 80 ? -36.334 29.204 -8.194 1.00 104.85 258 LYS B CA 1
ATOM 1643 C C . LYS B 2 80 ? -35.958 27.821 -7.670 1.00 95.92 258 LYS B C 1
ATOM 1644 O O . LYS B 2 80 ? -34.770 27.515 -7.508 1.00 94.52 258 LYS B O 1
ATOM 1650 N N . GLU B 2 81 ? -36.955 26.977 -7.388 1.00 95.66 259 GLU B N 1
ATOM 1651 C CA . GLU B 2 81 ? -36.669 25.602 -6.987 1.00 89.34 259 GLU B CA 1
ATOM 1652 C C . GLU B 2 81 ? -35.893 24.871 -8.074 1.00 83.00 259 GLU B C 1
ATOM 1653 O O . GLU B 2 81 ? -34.892 24.197 -7.798 1.00 80.78 259 GLU B O 1
ATOM 1659 N N . ARG B 2 82 ? -36.340 25.003 -9.326 1.00 86.22 260 ARG B N 1
ATOM 1660 C CA . ARG B 2 82 ? -35.658 24.355 -10.440 1.00 82.22 260 ARG B CA 1
ATOM 1661 C C . ARG B 2 82 ? -34.262 24.934 -10.640 1.00 82.15 260 ARG B C 1
ATOM 1662 O O . ARG B 2 82 ? -33.326 24.211 -10.994 1.00 91.37 260 ARG B O 1
ATOM 1670 N N . GLU B 2 83 ? -34.101 26.237 -10.406 1.00 81.82 261 GLU B N 1
ATOM 1671 C CA . GLU B 2 83 ? -32.789 26.862 -10.548 1.00 85.37 261 GLU B CA 1
ATOM 1672 C C . GLU B 2 83 ? -31.806 26.325 -9.513 1.00 84.98 261 GLU B C 1
ATOM 1673 O O . GLU B 2 83 ? -30.674 25.947 -9.845 1.00 105.03 261 GLU B O 1
ATOM 1679 N N . THR B 2 84 ? -32.222 26.287 -8.246 1.00 90.91 262 THR B N 1
ATOM 1680 C CA . THR B 2 84 ? -31.338 25.763 -7.211 1.00 89.41 262 THR B CA 1
ATOM 1681 C C . THR B 2 84 ? -31.093 24.268 -7.385 1.00 85.73 262 THR B C 1
ATOM 1682 O O . THR B 2 84 ? -30.001 23.783 -7.067 1.00 85.50 262 THR B O 1
ATOM 1686 N N . ASN B 2 85 ? -32.070 23.525 -7.912 1.00 75.01 263 ASN B N 1
ATOM 1687 C CA . ASN B 2 85 ? -31.838 22.111 -8.192 1.00 70.07 263 ASN B CA 1
ATOM 1688 C C . ASN B 2 85 ? -30.837 21.929 -9.326 1.00 66.69 263 ASN B C 1
ATOM 1689 O O . ASN B 2 85 ? -29.988 21.033 -9.273 1.00 61.19 263 ASN B O 1
ATOM 1694 N N . GLN B 2 86 ? -30.925 22.769 -10.360 1.00 71.79 264 GLN B N 1
ATOM 1695 C CA . GLN B 2 86 ? -29.937 22.739 -11.432 1.00 80.35 264 GLN B CA 1
ATOM 1696 C C . GLN B 2 86 ? -28.547 23.084 -10.907 1.00 84.11 264 GLN B C 1
ATOM 1697 O O . GLN B 2 86 ? -27.544 22.525 -11.366 1.00 81.74 264 GLN B O 1
ATOM 1703 N N . GLU B 2 87 ? -28.467 24.003 -9.940 1.00 80.80 265 GLU B N 1
ATOM 1704 C CA . GLU B 2 87 ? -27.167 24.339 -9.363 1.00 75.64 265 GLU B CA 1
ATOM 1705 C C . GLU B 2 87 ? -26.621 23.194 -8.514 1.00 68.94 265 GLU B C 1
ATOM 1706 O O . GLU B 2 87 ? -25.414 22.920 -8.530 1.00 61.84 265 GLU B O 1
ATOM 1712 N N . THR B 2 88 ? -27.491 22.512 -7.766 1.00 66.92 266 THR B N 1
ATOM 1713 C CA . THR B 2 88 ? -27.025 21.466 -6.859 1.00 57.11 266 THR B CA 1
ATOM 1714 C C . THR B 2 88 ? -26.659 20.191 -7.615 1.00 57.49 266 THR B C 1
ATOM 1715 O O . THR B 2 88 ? -25.551 19.663 -7.464 1.00 66.60 266 THR B O 1
ATOM 1719 N N . PHE B 2 89 ? -27.578 19.680 -8.436 1.00 58.04 267 PHE B N 1
ATOM 1720 C CA . PHE B 2 89 ? -27.427 18.372 -9.060 1.00 54.84 267 PHE B CA 1
ATOM 1721 C C . PHE B 2 89 ? -27.172 18.448 -10.562 1.00 60.72 267 PHE B C 1
ATOM 1722 O O . PHE B 2 89 ? -27.271 17.424 -11.248 1.00 57.30 267 PHE B O 1
ATOM 1730 N N . GLY B 2 90 ? -26.840 19.622 -11.090 1.00 62.55 268 GLY B N 1
ATOM 1731 C CA . GLY B 2 90 ? -26.576 19.770 -12.511 1.00 63.18 268 GLY B CA 1
ATOM 1732 C C . GLY B 2 90 ? -25.365 18.998 -13.002 1.00 92.72 268 GLY B C 1
ATOM 1733 O O . GLY B 2 90 ? -25.142 18.869 -14.207 1.00 90.90 268 GLY B O 1
#

GO terms:
  GO:0000932 P-body (C, IMP)
  GO:0019074 viral RNA genome packaging (P, IMP)
  GO:0000932 P-body (C, IDA)
  GO:0016442 RISC complex (C, IDA)
  GO:0033962 P-body assembly (P, IDA)
  GO:0035278 miRNA-mediated gene silencing by inhibition of translation (P, IDA)
  GO:0005634 nucleus (C, IDA)
  GO:0005737 cytoplasm (C, IDA)
  GO:0010494 cytoplasmic stress granule (C, IDA)
  GO:0017148 negative regulation of translation (P, IDA)
  GO:0033962 P-body assembly (P, IMP)
  GO:0005515 protein binding (F, IPI)
  GO:0003724 RNA helicase activity (F, TAS)
  GO:0004386 helicase activity (F, TAS)
  GO:0005829 cytosol (C, TAS)
  GO:0045296 cadherin binding (F, HDA)
  GO:0019904 protein domain specific binding (F, IPI)
  GO:0036464 cytoplasmic ribonucleoprotein granule (C, IDA)
  GO:0005829 cytosol (C, IDA)
  GO:0016020 membrane (C, HDA)

Foldseek 3Di:
DWAQQLEAAAEDEDDPVCLLVVVLVCVVQPDAQAEEEEDADPVVLVVSQVSCVVSPFHEAEDEDPDDVVVVVVSVVVVLVPPGRYYYYYQDQPAADARQRHQEYEHSPDDQDLVSVRNDRIDDDDDGHFHYYYYYAYPVCPVSQVVSCVVNVHDHYHDDPHDDPVRD/DDDDDDDDDDDDVVVVVVVVVVVVVVVVVPVVVVVVVCVVPVD

Solvent-accessible surface area: 12246 Å² total; per-residue (Å²): 212,29,58,28,126,16,11,33,7,15,8,0,24,2,68,33,163,60,3,6,36,0,0,25,6,1,18,61,131,19,107,21,76,9,0,0,0,1,0,87,41,15,106,19,0,67,41,0,9,124,28,0,63,51,21,64,69,70,30,45,82,2,5,73,168,33,188,110,124,96,41,104,173,18,58,102,32,0,158,101,31,135,10,126,9,0,0,0,16,73,54,33,118,197,10,17,118,13,155,28,3,13,0,11,0,0,0,7,6,7,159,114,9,117,31,0,35,55,4,4,1,17,67,50,186,198,26,43,94,1,1,0,0,0,0,0,18,102,102,18,27,115,36,0,91,49,1,30,136,125,51,72,35,104,3,104,55,6,54,68,141,14,84,129,81,53,42,194,164,44,94,54,172,73,186,81,72,18,79,21,114,118,6,18,124,89,0,103,104,30,60,78,90,73,144,182,160,169,131,127,115,127,86,35,23,126,56,7,18,103

Sequence (210 aa):
ELTLKGVTQYYAYVTERQKVHCLNTLFSRLQINQSIIFCNSSQRVELLAKKISQLGYSCFYIHAKMRQEHRNRVFHDFRNGLCRNLVCTDLFTRGIDIQAVNVVINFDFPKLAETYLHRIGRSGRFGHLGLAINLITYDDRFNLKSIEEQLGTEIKPIPSNIDKSLYPLGSLKFESDFDFEKANEKFQEVLVDNLEDWKKERETNQETFG

Radius of gyration: 16.55 Å; Cα contacts (8 Å, |Δi|>4): 352; chains: 2; bounding box: 37×51×45 Å

InterPro domains:
  IPR000629 ATP-dependent RNA helicase DEAD-box, conserved site [PS00039] (244-252)
  IPR001650 Helicase, C-terminal domain-like [PF00271] (321-429)
  IPR001650 Helicase, C-terminal domain-like [PS51194] (308-468)
  IPR001650 Helicase, C-terminal domain-like [SM00490] (348-429)
  IPR011545 DEAD/DEAH-box helicase domain [PF00270] (120-286)
  IPR014001 Helicase superfamily 1/2, ATP-binding domain [PS51192] (127-298)
  IPR014001 Helicase superfamily 1/2, ATP-binding domain [SM00487] (115-312)
  IPR014014 RNA helicase, DEAD-box type, Q motif [PS51195] (96-124)
  IPR027417 P-loop containing nucleoside triphosphate hydrolase [G3DSA:3.40.50.300] (94-299)
  IPR027417 P-loop containing nucleoside triphosphate hydrolase [G3DSA:3.40.50.300] (307-483)
  IPR027417 P-loop containing nucleoside triphosphate hydrolase [SSF52540] (164-451)

Nearest PDB structures (foldseek):
  4ct5-assembly2_B  TM=9.912E-01  e=2.442E-29  Homo sapiens
  6s8s-assembly1_A  TM=9.737E-01  e=1.304E-29  Homo sapiens
  6s8r-assembly1_A  TM=9.766E-01  e=1.741E-27  Drosophila melanogaster
  7dtj-assembly1_A  TM=9.740E-01  e=3.768E-26  Caenorhabditis elegans
  4bru-assembly1_A  TM=9.740E-01  e=2.370E-24  Saccharomyces cerevisiae S288C

CATH classification: 3.40.50.300

Organism: Homo sapiens (NCBI:txid9606)